Protein AF-A0AAU0MC86-F1 (afdb_monomer)

Solvent-accessible surface area (backbone atoms only — not comparable to full-atom values): 16256 Å² total; per-residue (Å²): 136,82,81,79,79,73,74,80,71,87,68,79,59,73,65,57,57,54,53,50,52,53,48,51,52,34,50,54,50,25,54,51,23,59,74,66,73,34,69,66,61,20,49,53,38,44,50,50,38,50,53,53,50,32,51,78,69,69,67,57,86,72,71,61,51,80,72,60,87,46,72,68,42,46,56,51,51,52,51,51,49,50,51,52,51,50,54,46,43,53,48,56,54,71,37,60,83,91,33,72,60,36,54,48,48,54,50,50,50,47,63,59,47,42,45,73,66,46,44,88,59,78,49,58,67,64,48,54,67,71,44,56,76,85,52,46,57,60,52,53,51,50,53,49,50,51,51,48,49,53,48,48,54,53,50,47,50,52,47,50,43,58,56,26,58,76,74,39,96,58,82,49,80,52,68,65,61,70,49,41,71,59,52,69,41,70,66,46,29,40,52,51,46,52,53,51,52,51,51,54,47,51,54,48,49,52,55,53,57,61,67,67,65,61,81,73,74,86,74,70,75,61,81,80,78,65,85,79,91,68,90,83,80,89,81,88,84,89,76,87,88,81,88,82,91,82,81,90,82,87,86,80,91,78,88,83,90,81,92,81,91,79,134

Secondary structure (DSSP, 8-state):
-------------THHHHHHHHHHHHHHHHHHHHHTT-HHHHHHHHHHHHHHHHHHTT-----------SHHHHHHHHHHHHHHHHHHHHHHHHSPTTSHHHHHHHHHHHHHHHHHHSSS---HHHHHHHS-HHHHHHHHHHHHHHHHHHHHHHHHHHHHHHHHHTT-SSPPPPHHHHHHHHHSSHHHHHHHHHHHHHHHHHHHHHHHHHHH-PPP-TT---GGGSS------------------------------------

Nearest PDB structures (foldseek):
  8chb-assembly1_B  TM=1.554E-01  e=1.867E+00  Bacillus subtilis

Radius of gyration: 30.26 Å; Cα contacts (8 Å, |Δi|>4): 113; chains: 1; bounding box: 84×59×76 Å

Structure (mmCIF, N/CA/C/O backbone):
data_AF-A0AAU0MC86-F1
#
_entry.id   AF-A0AAU0MC86-F1
#
loop_
_atom_site.group_PDB
_atom_site.id
_atom_site.type_symbol
_atom_site.label_atom_id
_atom_site.label_alt_id
_atom_site.label_comp_id
_atom_site.label_asym_id
_atom_site.label_entity_id
_atom_site.label_seq_id
_atom_site.pdbx_PDB_ins_code
_atom_site.Cartn_x
_atom_site.Cartn_y
_atom_site.Cartn_z
_atom_site.occupancy
_atom_site.B_iso_or_equiv
_atom_site.auth_seq_id
_atom_site.auth_comp_id
_atom_site.auth_asym_id
_atom_site.auth_atom_id
_atom_site.pdbx_PDB_model_num
ATOM 1 N N . MET A 1 1 ? -34.912 -21.807 35.919 1.00 46.75 1 MET A N 1
ATOM 2 C CA . MET A 1 1 ? -34.635 -20.650 35.039 1.00 46.75 1 MET A CA 1
ATOM 3 C C . MET A 1 1 ? -33.486 -21.033 34.124 1.00 46.75 1 MET A C 1
ATOM 5 O O . MET A 1 1 ? -32.330 -20.907 34.498 1.00 46.75 1 MET A O 1
ATOM 9 N N . SER A 1 2 ? -33.814 -21.618 32.976 1.00 48.09 2 SER A N 1
ATOM 10 C CA . SER A 1 2 ? -32.838 -22.208 32.058 1.00 48.09 2 SER A CA 1
ATOM 11 C C . SER A 1 2 ? -32.448 -21.164 31.018 1.00 48.09 2 SER A C 1
ATOM 13 O O . SER A 1 2 ? -33.206 -20.898 30.082 1.00 48.09 2 SER A O 1
ATOM 15 N N . GLY A 1 3 ? -31.294 -20.529 31.229 1.00 48.31 3 GLY A N 1
ATOM 16 C CA . GLY A 1 3 ? -30.723 -19.544 30.316 1.00 48.31 3 GLY A CA 1
ATOM 17 C C . GLY A 1 3 ? -30.502 -20.164 28.942 1.00 48.31 3 GLY A C 1
ATOM 18 O O . GLY A 1 3 ? -29.629 -21.007 28.763 1.00 48.31 3 GLY A O 1
ATOM 19 N N . HIS A 1 4 ? -31.329 -19.769 27.975 1.00 51.56 4 HIS A N 1
ATOM 20 C CA . HIS A 1 4 ? -31.158 -20.141 26.579 1.00 51.56 4 HIS A CA 1
ATOM 21 C C . HIS A 1 4 ? -29.907 -19.455 26.031 1.00 51.56 4 HIS A C 1
ATOM 23 O O . HIS A 1 4 ? -29.940 -18.295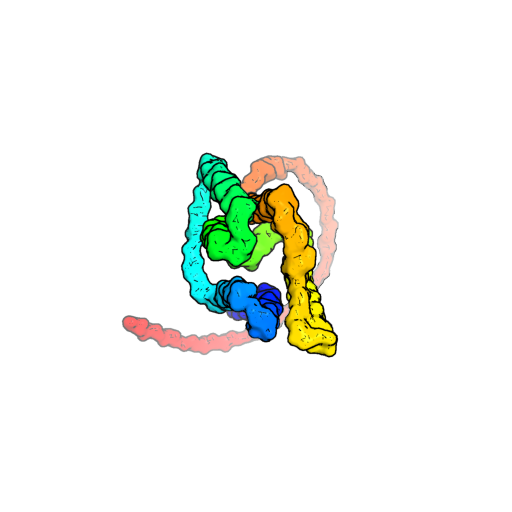 25.616 1.00 51.56 4 HIS A O 1
ATOM 29 N N . SER A 1 5 ? -28.805 -20.197 26.009 1.00 61.31 5 SER A N 1
ATOM 30 C CA . SER A 1 5 ? -27.599 -19.887 25.251 1.00 61.31 5 SER A CA 1
ATOM 31 C C . SER A 1 5 ? -27.959 -19.858 23.764 1.00 61.31 5 SER A C 1
ATOM 33 O O . SER A 1 5 ? -27.899 -20.878 23.075 1.00 61.31 5 SER A O 1
ATOM 35 N N . ARG A 1 6 ? -28.399 -18.702 23.252 1.00 63.12 6 ARG A N 1
ATOM 36 C CA . ARG A 1 6 ? -28.574 -18.501 21.810 1.00 63.12 6 ARG A CA 1
ATOM 37 C C . ARG A 1 6 ? -27.220 -18.739 21.153 1.00 63.12 6 ARG A C 1
ATOM 39 O O . ARG A 1 6 ? -26.307 -17.934 21.309 1.00 63.12 6 ARG A O 1
ATOM 46 N N . ARG A 1 7 ? -27.094 -19.857 20.432 1.00 5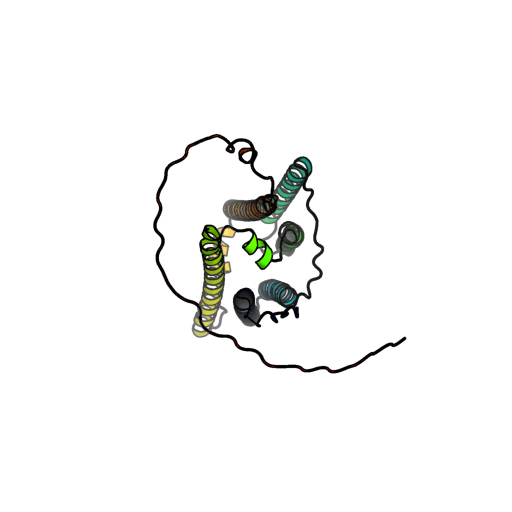9.94 7 ARG A N 1
ATOM 47 C CA . ARG A 1 7 ? -25.961 -20.093 19.538 1.00 59.94 7 ARG A CA 1
ATOM 48 C C . ARG A 1 7 ? -25.948 -18.933 18.539 1.00 59.94 7 ARG A C 1
ATOM 50 O O . ARG A 1 7 ? -26.950 -18.767 17.839 1.00 59.94 7 ARG A O 1
ATOM 57 N N . PRO A 1 8 ? -24.892 -18.104 18.496 1.00 55.81 8 PRO A N 1
ATOM 58 C CA . PRO A 1 8 ? -24.802 -17.047 17.506 1.00 55.81 8 PRO A CA 1
ATOM 59 C C . PRO A 1 8 ? -24.866 -17.710 16.132 1.00 55.81 8 PRO A C 1
ATOM 61 O O . PRO A 1 8 ? -24.030 -18.551 15.798 1.00 55.81 8 PRO A O 1
ATOM 64 N N . GLY A 1 9 ? -25.926 -17.399 15.383 1.00 54.88 9 GLY A N 1
ATOM 65 C CA . GLY A 1 9 ? -26.100 -17.886 14.024 1.00 54.88 9 GLY A CA 1
ATOM 66 C C . GLY A 1 9 ? -24.860 -17.548 13.207 1.00 54.88 9 GLY A C 1
ATOM 67 O O . GLY A 1 9 ? -24.254 -16.493 13.407 1.00 54.88 9 GLY A O 1
ATOM 68 N N . ALA A 1 10 ? -24.479 -18.456 12.311 1.00 54.25 10 ALA A N 1
ATOM 69 C CA . ALA A 1 10 ? -23.365 -18.310 11.384 1.00 54.25 10 ALA A CA 1
ATOM 70 C C . ALA A 1 10 ? -23.659 -17.223 10.333 1.00 54.25 10 ALA A C 1
ATOM 72 O O . ALA A 1 10 ? -23.695 -17.485 9.135 1.00 54.25 10 ALA A O 1
ATOM 73 N N . ALA A 1 11 ? -23.902 -15.993 10.781 1.00 52.91 11 ALA A N 1
ATOM 74 C CA . ALA A 1 11 ? -23.890 -14.827 9.930 1.00 52.91 11 ALA A CA 1
ATOM 75 C C . ALA A 1 11 ? -22.478 -14.731 9.353 1.00 52.91 11 ALA A C 1
ATOM 77 O O . ALA A 1 11 ? -21.494 -14.554 10.078 1.00 52.91 11 ALA A O 1
ATOM 78 N N . THR A 1 12 ? -22.373 -14.922 8.043 1.00 54.31 12 THR A N 1
ATOM 79 C CA . THR A 1 12 ? -21.158 -14.666 7.279 1.00 54.31 12 THR A CA 1
ATOM 80 C C . THR A 1 12 ? -20.716 -13.241 7.577 1.00 54.31 12 THR A C 1
ATOM 82 O O . THR A 1 12 ? -21.363 -12.285 7.154 1.00 54.31 12 THR A O 1
ATOM 85 N N . ARG A 1 13 ? -19.649 -13.099 8.374 1.00 65.56 13 ARG A N 1
ATOM 86 C CA . ARG A 1 13 ? -19.111 -11.789 8.743 1.00 65.56 13 ARG A CA 1
ATOM 87 C C . ARG A 1 13 ? -18.749 -11.049 7.449 1.00 65.56 13 ARG A C 1
ATOM 89 O O . ARG A 1 13 ? -17.969 -11.606 6.674 1.00 65.56 13 ARG A O 1
ATOM 96 N N . PRO A 1 14 ? -19.264 -9.831 7.212 1.00 64.69 14 PRO A N 1
ATOM 97 C CA . PRO A 1 14 ? -19.041 -9.088 5.968 1.00 64.69 14 PRO A CA 1
ATOM 98 C C . PRO A 1 14 ? -17.554 -8.899 5.620 1.00 64.69 14 PRO A C 1
ATOM 100 O O . PRO A 1 14 ? -17.217 -8.823 4.443 1.00 64.69 14 PRO A O 1
ATOM 103 N N . GLY A 1 15 ? -16.653 -8.938 6.611 1.00 70.88 15 GLY A N 1
ATOM 104 C CA . GLY A 1 15 ? -15.202 -8.921 6.386 1.00 70.88 15 GLY A CA 1
ATOM 105 C C . GLY A 1 15 ? -14.683 -10.052 5.488 1.00 70.88 15 GLY A C 1
ATOM 106 O O . GLY A 1 15 ? -13.833 -9.807 4.642 1.00 70.88 15 GLY A O 1
ATOM 107 N N . ARG A 1 16 ? -15.270 -11.259 5.554 1.00 80.69 16 ARG A N 1
ATOM 108 C CA . ARG A 1 16 ? -14.796 -12.404 4.754 1.00 80.69 16 ARG A CA 1
ATOM 109 C C . ARG A 1 16 ? -14.930 -12.188 3.250 1.00 80.69 16 ARG A C 1
ATOM 111 O O . ARG A 1 16 ? -14.118 -12.705 2.496 1.00 80.69 16 ARG A O 1
ATOM 118 N N . VAL A 1 17 ? -15.959 -11.464 2.806 1.00 81.06 17 VAL A N 1
ATOM 119 C CA . VAL A 1 17 ? -16.166 -11.217 1.372 1.00 81.06 17 VAL A CA 1
ATOM 120 C C . VAL A 1 17 ? -15.077 -10.293 0.839 1.00 81.06 17 VAL A C 1
ATOM 122 O O . VAL A 1 17 ? -14.510 -10.574 -0.211 1.00 81.06 17 VAL A O 1
ATOM 125 N N . VAL A 1 18 ? -14.751 -9.233 1.582 1.00 78.75 18 VAL A N 1
ATOM 126 C CA . VAL A 1 18 ? -13.677 -8.300 1.217 1.00 78.75 18 VAL A CA 1
ATOM 127 C C . VAL A 1 18 ? -12.337 -9.029 1.167 1.00 78.75 18 VAL A C 1
ATOM 129 O O . VAL A 1 18 ? -11.628 -8.903 0.173 1.00 78.75 18 VAL A O 1
ATOM 132 N N . ASP A 1 19 ? -12.038 -9.859 2.169 1.00 83.00 19 ASP A N 1
ATOM 133 C CA . ASP A 1 19 ? -10.803 -10.648 2.203 1.00 83.00 19 ASP A CA 1
ATOM 134 C C . ASP A 1 19 ? -10.691 -11.577 0.985 1.00 83.00 19 ASP A C 1
ATOM 136 O O . ASP A 1 19 ? -9.654 -11.610 0.325 1.00 83.00 19 ASP A O 1
ATOM 140 N N . ILE A 1 20 ? -11.771 -12.287 0.634 1.00 88.19 20 ILE A N 1
ATOM 141 C CA . ILE A 1 20 ? -11.806 -13.169 -0.543 1.00 88.19 20 ILE A CA 1
ATOM 142 C C . ILE A 1 20 ? -11.584 -12.371 -1.829 1.00 88.19 20 ILE A C 1
ATOM 144 O O . ILE A 1 20 ? -10.775 -12.780 -2.658 1.00 88.19 20 ILE A O 1
ATOM 148 N N . VAL A 1 21 ? -12.271 -11.238 -2.004 1.00 84.50 21 VAL A N 1
ATOM 149 C CA . VAL A 1 21 ? -12.113 -10.390 -3.196 1.00 84.50 21 VAL A CA 1
ATOM 150 C C . VAL A 1 21 ? -10.671 -9.895 -3.312 1.00 84.50 21 VAL A C 1
ATOM 152 O O . VAL A 1 21 ? -10.072 -10.023 -4.377 1.00 84.50 21 VAL A O 1
ATOM 155 N N . CYS A 1 22 ? -10.085 -9.401 -2.219 1.00 84.38 22 CYS A N 1
ATOM 156 C CA . CYS A 1 22 ? -8.689 -8.969 -2.183 1.00 84.38 22 CYS A CA 1
ATOM 157 C C . CYS A 1 22 ? -7.726 -10.108 -2.542 1.00 84.38 22 CYS A C 1
ATOM 159 O O . CYS A 1 22 ? -6.827 -9.913 -3.357 1.00 84.38 22 CYS A O 1
ATOM 161 N N . LEU A 1 23 ? -7.928 -11.306 -1.984 1.00 91.00 23 LEU A N 1
ATOM 162 C CA . LEU A 1 23 ? -7.104 -12.478 -2.285 1.00 91.00 23 LEU A CA 1
ATOM 163 C C . LEU A 1 23 ? -7.207 -12.890 -3.756 1.00 91.00 23 LEU A C 1
ATOM 165 O O . LEU A 1 23 ? -6.182 -13.152 -4.378 1.00 91.00 23 LEU A O 1
ATOM 169 N N . VAL A 1 24 ? -8.415 -12.907 -4.327 1.00 90.44 24 VAL A N 1
ATOM 170 C CA . VAL A 1 24 ? -8.623 -13.216 -5.750 1.00 90.44 24 VAL A CA 1
ATOM 171 C C . VAL A 1 24 ? -7.898 -12.201 -6.631 1.00 90.44 24 VAL A C 1
ATOM 173 O O . VAL A 1 24 ? -7.166 -12.599 -7.534 1.00 90.44 24 VAL A O 1
ATOM 176 N N . VAL A 1 25 ? -8.038 -10.903 -6.348 1.00 85.38 25 VAL A N 1
ATOM 177 C CA . VAL A 1 25 ? -7.343 -9.843 -7.097 1.00 85.38 25 VAL A CA 1
ATOM 178 C C . VAL A 1 25 ? -5.824 -10.009 -7.004 1.00 85.38 25 VAL A C 1
ATOM 180 O O . VAL A 1 25 ? -5.146 -9.957 -8.026 1.00 85.38 25 VAL A O 1
ATOM 183 N N . LEU A 1 26 ? -5.282 -10.270 -5.812 1.00 88.69 26 LEU A N 1
ATOM 184 C CA . LEU A 1 26 ? -3.845 -10.484 -5.626 1.00 88.69 26 LEU A CA 1
ATOM 185 C C . LEU A 1 26 ? -3.334 -11.711 -6.391 1.00 88.69 26 LEU A C 1
ATOM 187 O O . LEU A 1 26 ? -2.286 -11.625 -7.025 1.00 88.69 26 LEU A O 1
ATOM 191 N N . VAL A 1 27 ? -4.074 -12.825 -6.397 1.00 93.25 27 VAL A N 1
ATOM 192 C CA . VAL A 1 27 ? -3.721 -14.013 -7.198 1.00 93.25 27 VAL A CA 1
ATOM 193 C C . VAL A 1 27 ? -3.674 -13.674 -8.683 1.00 93.25 27 VAL A C 1
ATOM 195 O O . VAL A 1 27 ? -2.709 -14.035 -9.355 1.00 93.25 27 VAL A O 1
ATOM 198 N N . LEU A 1 28 ? -4.681 -12.959 -9.192 1.00 88.12 28 LEU A N 1
ATOM 199 C CA . LEU A 1 28 ? -4.722 -12.553 -10.597 1.00 88.12 28 LEU A CA 1
ATOM 200 C C . LEU A 1 28 ? -3.513 -11.683 -10.966 1.00 88.12 28 LEU A C 1
ATOM 202 O O . LEU A 1 28 ? -2.905 -11.916 -12.009 1.00 88.12 28 LEU A O 1
ATOM 206 N N . ILE A 1 29 ? -3.120 -10.750 -10.092 1.00 86.06 29 ILE A N 1
ATOM 207 C CA . ILE A 1 29 ? -1.927 -9.916 -10.291 1.00 86.06 29 ILE A CA 1
ATOM 208 C C . ILE A 1 29 ? -0.651 -10.770 -10.277 1.00 86.06 29 ILE A C 1
ATOM 210 O O . ILE A 1 29 ? 0.192 -10.627 -11.156 1.00 86.06 29 ILE A O 1
ATOM 214 N N . VAL A 1 30 ? -0.483 -11.682 -9.315 1.00 90.81 30 VAL A N 1
ATOM 215 C CA . VAL A 1 30 ? 0.711 -12.547 -9.260 1.00 90.81 30 VAL A CA 1
ATOM 216 C C . VAL A 1 30 ? 0.839 -13.372 -10.538 1.00 90.81 30 VAL A C 1
ATOM 218 O O . VAL A 1 30 ? 1.912 -13.411 -11.139 1.00 90.81 30 VAL A O 1
ATOM 221 N N . VAL A 1 31 ? -0.258 -13.984 -10.991 1.00 89.88 31 VAL A N 1
ATOM 222 C CA . VAL A 1 31 ? -0.281 -14.756 -12.238 1.00 89.88 31 VAL A CA 1
ATOM 223 C C . VAL A 1 31 ? 0.082 -13.871 -13.430 1.00 89.88 31 VAL A C 1
ATOM 225 O O . VAL A 1 31 ? 0.923 -14.272 -14.232 1.00 89.88 31 VAL A O 1
ATOM 228 N N . SER A 1 32 ? -0.465 -12.656 -13.537 1.00 82.25 32 SER A N 1
ATOM 229 C CA . SER A 1 32 ? -0.128 -11.761 -14.650 1.00 82.25 32 SER A CA 1
ATOM 230 C C . SER A 1 32 ? 1.350 -11.362 -14.654 1.00 82.25 32 SER A C 1
ATOM 232 O O . SER A 1 32 ? 1.965 -11.342 -15.717 1.00 82.25 32 SER A O 1
ATOM 234 N N . GLN A 1 33 ? 1.956 -11.109 -13.487 1.00 86.75 33 GLN A N 1
ATOM 235 C CA . GLN A 1 33 ? 3.381 -10.758 -13.405 1.00 86.75 33 GLN A CA 1
ATOM 236 C C . GLN A 1 33 ? 4.311 -11.923 -13.771 1.00 86.75 33 GLN A C 1
ATOM 238 O O . GLN A 1 33 ? 5.381 -11.697 -14.340 1.00 86.75 33 GLN A O 1
ATOM 243 N N . LEU A 1 34 ? 3.898 -13.166 -13.501 1.00 88.75 34 LEU A N 1
ATOM 244 C CA . LEU A 1 34 ? 4.628 -14.361 -13.936 1.00 88.75 34 LEU A CA 1
ATOM 245 C C . LEU A 1 34 ? 4.579 -14.547 -15.459 1.00 88.75 34 LEU A C 1
ATOM 247 O O . LEU A 1 34 ? 5.568 -14.976 -16.046 1.00 88.75 34 LEU A O 1
ATOM 251 N N . ILE A 1 35 ? 3.456 -14.200 -16.098 1.00 85.44 35 ILE A N 1
ATOM 252 C CA . ILE A 1 35 ? 3.322 -14.235 -17.564 1.00 85.44 35 ILE A CA 1
ATOM 253 C C . ILE A 1 35 ? 4.104 -13.077 -18.216 1.00 85.44 35 ILE A C 1
ATOM 255 O O . ILE A 1 35 ? 4.583 -13.235 -19.336 1.00 85.44 35 ILE A O 1
ATOM 259 N N . ARG A 1 36 ? 4.265 -11.934 -17.525 1.00 80.44 36 ARG A N 1
ATOM 260 C CA . ARG A 1 36 ? 5.009 -10.734 -17.977 1.00 80.44 36 ARG A CA 1
ATOM 261 C C . ARG A 1 36 ? 6.532 -10.792 -17.724 1.00 80.44 36 ARG A C 1
ATOM 263 O O . ARG A 1 36 ? 7.215 -9.778 -17.794 1.00 80.44 36 ARG A O 1
ATOM 270 N N . PRO A 1 37 ? 7.109 -11.982 -17.560 1.00 83.19 37 PRO A N 1
ATOM 271 C CA . PRO A 1 37 ? 8.333 -12.239 -16.773 1.00 83.19 37 PRO A CA 1
ATOM 272 C C . PRO A 1 37 ? 8.891 -11.068 -15.926 1.00 83.19 37 PRO A C 1
ATOM 274 O O . PRO A 1 37 ? 10.049 -10.684 -16.083 1.00 83.19 37 PRO A O 1
ATOM 277 N N . SER A 1 38 ? 8.104 -10.522 -14.987 1.00 85.06 38 SER A N 1
ATOM 278 C CA . SER A 1 38 ? 8.594 -9.534 -14.008 1.00 85.06 38 SER A CA 1
ATOM 279 C C . SER A 1 38 ? 8.770 -10.196 -12.635 1.00 85.06 38 SER A C 1
ATOM 281 O O . SER A 1 38 ? 7.858 -10.161 -11.802 1.00 85.06 38 SER A O 1
ATOM 283 N N . PRO A 1 39 ? 9.927 -10.832 -12.352 1.00 85.69 39 PRO A N 1
ATOM 284 C CA . PRO A 1 39 ? 10.123 -11.572 -11.105 1.00 85.69 39 PRO A CA 1
ATOM 285 C C . PRO A 1 39 ? 10.052 -10.664 -9.872 1.00 85.69 39 PRO A C 1
ATOM 287 O O . PRO A 1 39 ? 9.622 -11.106 -8.808 1.00 85.69 39 PRO A O 1
ATOM 290 N N . ARG A 1 40 ? 10.442 -9.389 -10.011 1.00 83.50 40 ARG A N 1
ATOM 291 C CA . ARG A 1 40 ? 10.385 -8.404 -8.925 1.00 83.50 40 ARG A CA 1
ATOM 292 C C . ARG A 1 40 ? 8.944 -8.123 -8.513 1.00 83.50 40 ARG A C 1
ATOM 294 O O . ARG A 1 40 ? 8.620 -8.246 -7.335 1.00 83.50 40 ARG A O 1
ATOM 301 N N . ASP A 1 41 ? 8.090 -7.776 -9.470 1.00 83.88 41 ASP A N 1
ATOM 302 C CA . ASP A 1 41 ? 6.702 -7.418 -9.175 1.00 83.88 41 ASP A CA 1
ATOM 303 C C . ASP A 1 41 ? 5.929 -8.648 -8.700 1.00 83.88 41 ASP A C 1
ATOM 305 O O . ASP A 1 41 ? 5.206 -8.579 -7.705 1.00 83.88 41 ASP A O 1
ATOM 309 N N . ALA A 1 42 ? 6.164 -9.804 -9.332 1.00 89.19 42 ALA A N 1
ATOM 310 C CA . ALA A 1 42 ? 5.606 -11.077 -8.893 1.00 89.19 42 ALA A CA 1
ATOM 311 C C . ALA A 1 42 ? 5.955 -11.376 -7.427 1.00 89.19 42 ALA A C 1
ATOM 313 O O . ALA A 1 42 ? 5.068 -11.738 -6.660 1.00 89.19 42 ALA A O 1
ATOM 314 N N . ALA A 1 43 ? 7.211 -11.176 -7.010 1.00 89.25 43 ALA A N 1
ATOM 315 C CA . ALA A 1 43 ? 7.632 -11.394 -5.627 1.00 89.25 43 ALA A CA 1
ATOM 316 C C . ALA A 1 43 ? 6.953 -10.429 -4.642 1.00 89.25 43 ALA A C 1
ATOM 318 O O . ALA A 1 43 ? 6.520 -10.859 -3.572 1.00 89.25 43 ALA A O 1
ATOM 319 N N . ILE A 1 44 ? 6.815 -9.147 -5.001 1.00 86.25 44 ILE A N 1
ATOM 320 C CA . ILE A 1 44 ? 6.133 -8.145 -4.167 1.00 86.25 44 ILE A CA 1
ATOM 321 C C . ILE A 1 44 ? 4.665 -8.538 -3.966 1.00 86.25 44 ILE A C 1
ATOM 323 O O . ILE A 1 44 ? 4.202 -8.640 -2.828 1.00 86.25 44 ILE A O 1
ATOM 327 N N . PHE A 1 45 ? 3.936 -8.810 -5.051 1.00 88.44 45 PHE A N 1
ATOM 328 C CA . PHE A 1 45 ? 2.520 -9.171 -4.967 1.00 88.44 45 PHE A CA 1
ATOM 329 C C . PHE A 1 45 ? 2.296 -10.546 -4.335 1.00 88.44 45 PHE A C 1
ATOM 331 O O . PHE A 1 45 ? 1.327 -10.716 -3.599 1.00 88.44 45 PHE A O 1
ATOM 338 N N . ALA A 1 46 ? 3.200 -11.507 -4.542 1.00 91.94 46 ALA A N 1
ATOM 339 C CA . ALA A 1 46 ? 3.142 -12.806 -3.876 1.00 91.94 46 ALA A CA 1
ATOM 340 C C . ALA A 1 46 ? 3.382 -12.672 -2.367 1.00 91.94 46 ALA A C 1
ATOM 342 O O . ALA A 1 46 ? 2.698 -13.323 -1.579 1.00 91.94 46 ALA A O 1
ATOM 343 N N . GLY A 1 47 ? 4.300 -11.795 -1.952 1.00 90.50 47 GLY A N 1
ATOM 344 C CA . GLY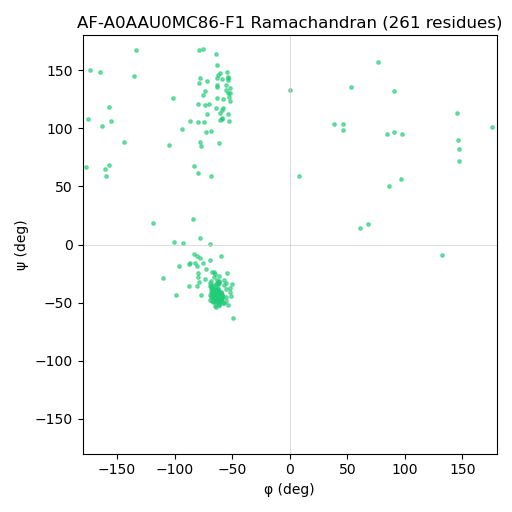 A 1 47 ? 4.510 -11.456 -0.546 1.00 90.50 47 GLY A CA 1
ATOM 345 C C . GLY A 1 47 ? 3.266 -10.829 0.083 1.00 90.50 47 GLY A C 1
ATOM 346 O O . GLY A 1 47 ? 2.828 -11.273 1.144 1.00 90.50 47 GLY A O 1
ATOM 347 N N . LEU A 1 48 ? 2.647 -9.856 -0.597 1.00 88.38 48 LEU A N 1
ATOM 348 C CA . LEU A 1 48 ? 1.381 -9.258 -0.159 1.00 88.38 48 LEU A CA 1
ATOM 349 C C . LEU A 1 48 ? 0.267 -10.306 -0.060 1.00 88.38 48 LEU A C 1
ATOM 351 O O . LEU A 1 48 ? -0.389 -10.389 0.973 1.00 88.38 48 LEU A O 1
ATOM 355 N N . PHE A 1 49 ? 0.103 -11.152 -1.081 1.00 92.12 49 PHE A N 1
ATOM 356 C CA . PHE A 1 49 ? -0.843 -12.267 -1.070 1.00 92.12 49 PHE A CA 1
ATOM 357 C C . PHE A 1 49 ? -0.618 -13.196 0.124 1.00 92.12 49 PHE A C 1
ATOM 359 O O . PHE A 1 49 ? -1.568 -13.502 0.840 1.00 92.12 49 PHE A O 1
ATOM 366 N N . ALA A 1 50 ? 0.625 -13.614 0.372 1.00 92.81 50 ALA A N 1
ATOM 367 C CA . ALA A 1 50 ? 0.958 -14.498 1.481 1.00 92.81 50 ALA A CA 1
ATOM 368 C C . ALA A 1 50 ? 0.621 -13.857 2.835 1.00 92.81 50 ALA A C 1
ATOM 370 O O . ALA A 1 50 ? 0.002 -14.505 3.677 1.00 92.81 50 ALA A O 1
ATOM 371 N N . ILE A 1 51 ? 0.961 -12.580 3.034 1.00 87.81 51 ILE A N 1
ATOM 372 C CA . ILE A 1 51 ? 0.629 -11.841 4.260 1.00 87.81 51 ILE A CA 1
ATOM 373 C C . ILE A 1 51 ? -0.893 -11.736 4.425 1.00 87.81 51 ILE A C 1
ATOM 375 O O . ILE A 1 51 ? -1.417 -12.074 5.485 1.00 87.81 51 ILE A O 1
ATOM 379 N N . THR A 1 52 ? -1.628 -11.329 3.388 1.00 85.88 52 THR A N 1
ATOM 380 C CA . THR A 1 52 ? -3.094 -11.231 3.440 1.00 85.88 52 THR A CA 1
ATOM 381 C C . THR A 1 52 ? -3.738 -12.589 3.717 1.00 85.88 52 THR A C 1
ATOM 383 O O . THR A 1 52 ? -4.637 -12.678 4.550 1.00 85.88 52 THR A O 1
ATOM 386 N N . LEU A 1 53 ? -3.255 -13.660 3.083 1.00 91.81 53 LEU A N 1
ATOM 387 C CA . LEU A 1 53 ? -3.763 -15.017 3.272 1.00 91.81 53 LEU A CA 1
ATOM 388 C C . LEU A 1 53 ? -3.517 -15.505 4.699 1.00 91.81 53 LEU A C 1
ATOM 390 O O . LEU A 1 53 ? -4.447 -15.963 5.358 1.00 91.81 53 LEU A O 1
ATOM 394 N N . LEU A 1 54 ? -2.290 -15.376 5.206 1.00 90.12 54 LEU A N 1
ATOM 395 C CA . LEU A 1 54 ? -1.970 -15.753 6.582 1.00 90.12 54 LEU A CA 1
ATOM 396 C C . LEU A 1 54 ? -2.773 -14.922 7.592 1.00 90.12 54 LEU A C 1
ATOM 398 O O . LEU A 1 54 ? -3.156 -15.441 8.639 1.00 90.12 54 LEU A O 1
ATOM 402 N N . GLY A 1 55 ? -3.074 -13.663 7.268 1.00 84.44 55 GLY A N 1
ATOM 403 C CA . GLY A 1 55 ? -3.929 -12.792 8.072 1.00 84.44 55 GLY A CA 1
ATOM 404 C C . GLY 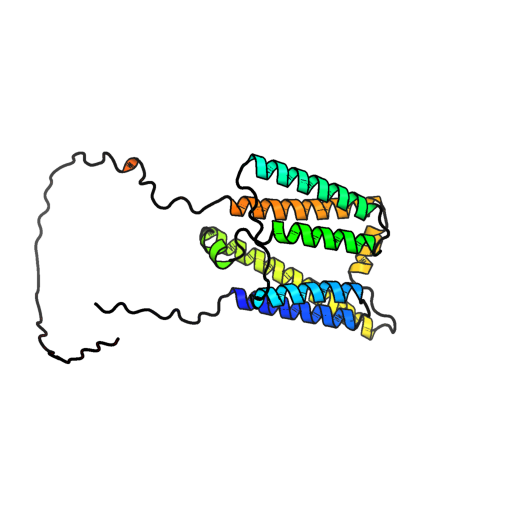A 1 55 ? -5.370 -13.291 8.109 1.00 84.44 55 GLY A C 1
ATOM 405 O O . GLY A 1 55 ? -5.925 -13.476 9.190 1.00 84.44 55 GLY A O 1
ATOM 406 N N . ALA A 1 56 ? -5.942 -13.603 6.944 1.00 85.06 56 ALA A N 1
ATOM 407 C CA . ALA A 1 56 ? -7.288 -14.160 6.812 1.00 85.06 56 ALA A CA 1
ATOM 408 C C . ALA A 1 56 ? -7.436 -15.530 7.502 1.00 85.06 56 ALA A C 1
ATOM 410 O O . ALA A 1 56 ? -8.500 -15.855 8.031 1.00 85.06 56 ALA A O 1
ATOM 411 N N . LEU A 1 57 ? -6.360 -16.323 7.534 1.00 88.62 57 LEU A N 1
ATOM 412 C CA . LEU A 1 57 ? -6.294 -17.603 8.243 1.00 88.62 57 LEU A CA 1
ATOM 413 C C . LEU A 1 57 ? -6.041 -17.455 9.754 1.00 88.62 57 LEU A C 1
ATOM 415 O O . LEU A 1 57 ? -6.129 -18.444 10.479 1.00 88.62 57 LEU A O 1
ATOM 419 N N . GLY A 1 58 ? -5.714 -16.254 10.244 1.00 84.56 58 GLY A N 1
ATOM 420 C CA . GLY A 1 58 ? -5.315 -16.026 11.637 1.00 84.56 58 GLY A CA 1
ATOM 421 C C . GLY A 1 58 ? -3.960 -16.645 12.004 1.00 84.56 58 GLY A C 1
ATOM 422 O O . GLY A 1 58 ? -3.664 -16.824 13.182 1.00 84.56 58 GLY A O 1
ATOM 423 N N . ALA A 1 59 ? -3.142 -16.982 11.006 1.00 87.06 59 ALA A N 1
ATOM 424 C CA . ALA A 1 59 ? -1.861 -17.669 11.149 1.00 87.06 59 ALA A CA 1
ATOM 425 C C . ALA A 1 59 ? -0.659 -16.715 11.264 1.00 87.06 59 ALA A C 1
ATOM 427 O O . ALA A 1 59 ? 0.471 -17.182 11.352 1.00 87.06 59 ALA A O 1
ATOM 428 N N . LEU A 1 60 ? -0.874 -15.395 11.245 1.00 82.19 60 LEU A N 1
ATOM 429 C CA . LEU A 1 60 ? 0.177 -14.387 11.414 1.00 82.19 60 LEU A CA 1
ATOM 430 C C . LEU A 1 60 ? 0.412 -14.091 12.906 1.00 82.19 60 LEU A C 1
ATOM 432 O O . LEU A 1 60 ? -0.398 -13.387 13.516 1.00 82.19 60 LEU A O 1
ATOM 436 N N . PRO A 1 61 ? 1.526 -14.553 13.511 1.00 70.50 61 PRO A N 1
ATOM 437 C CA . PRO A 1 61 ? 1.906 -14.178 14.866 1.00 70.50 61 PRO A CA 1
ATOM 438 C C . PRO A 1 61 ? 2.563 -12.794 14.841 1.00 70.50 61 PRO A C 1
ATOM 440 O O . PRO A 1 61 ? 3.746 -12.651 15.141 1.00 70.50 61 PRO A O 1
ATOM 443 N N . LEU A 1 62 ? 1.830 -11.763 14.416 1.00 69.38 62 LEU A N 1
ATOM 444 C CA . LEU A 1 62 ? 2.395 -10.418 14.391 1.00 69.38 62 LEU A CA 1
ATOM 445 C C . LEU A 1 62 ? 2.579 -9.929 15.834 1.00 69.38 62 LEU A C 1
ATOM 447 O O . LEU A 1 62 ? 1.605 -9.881 16.597 1.00 69.38 62 LEU A O 1
ATOM 451 N N . PRO A 1 63 ? 3.815 -9.585 16.239 1.00 68.06 63 PRO A N 1
ATOM 452 C CA . PRO A 1 63 ? 4.065 -9.057 17.566 1.00 68.06 63 PRO A CA 1
ATOM 453 C C . PRO A 1 63 ? 3.331 -7.723 17.701 1.00 68.06 63 PRO A C 1
ATOM 455 O O . PRO A 1 63 ? 3.601 -6.766 16.980 1.00 68.06 63 PRO A O 1
ATOM 458 N N . ARG A 1 64 ? 2.380 -7.661 18.637 1.00 68.12 64 ARG A N 1
ATOM 459 C CA . ARG A 1 64 ? 1.649 -6.429 18.945 1.00 68.12 64 ARG A CA 1
ATOM 460 C C . ARG A 1 64 ? 2.579 -5.490 19.699 1.00 68.12 64 ARG A C 1
ATOM 462 O O . ARG A 1 64 ? 2.734 -5.617 20.916 1.00 68.12 64 ARG A O 1
ATOM 469 N N . ILE A 1 65 ? 3.206 -4.558 18.988 1.00 70.50 65 ILE A N 1
ATOM 470 C CA . ILE A 1 65 ? 4.000 -3.515 19.630 1.00 70.50 65 ILE A CA 1
ATOM 471 C C . ILE A 1 65 ? 3.031 -2.546 20.306 1.00 70.50 65 ILE A C 1
ATOM 473 O O . ILE A 1 65 ? 2.255 -1.844 19.660 1.00 70.50 65 ILE A O 1
ATOM 477 N N . ARG A 1 66 ? 3.054 -2.519 21.641 1.00 71.12 66 ARG A N 1
ATOM 478 C CA . ARG A 1 66 ? 2.329 -1.505 22.407 1.00 71.12 66 ARG A CA 1
ATOM 479 C C . ARG A 1 66 ? 3.092 -0.193 22.285 1.00 71.12 66 ARG A C 1
ATOM 481 O O . ARG A 1 66 ? 4.151 -0.033 22.887 1.00 71.12 66 ARG A O 1
ATOM 488 N N . LEU A 1 67 ? 2.565 0.727 21.486 1.00 68.06 67 LEU A N 1
ATOM 489 C CA . LEU A 1 67 ? 3.088 2.087 21.430 1.00 68.06 67 LEU A CA 1
ATOM 490 C C . LEU A 1 67 ? 2.917 2.768 22.800 1.00 68.06 67 LEU A C 1
ATOM 492 O O . LEU A 1 67 ? 1.911 2.533 23.474 1.00 68.06 67 LEU A O 1
ATOM 496 N N . PRO A 1 68 ? 3.874 3.607 23.227 1.00 71.56 68 PRO A N 1
ATOM 497 C CA . PRO A 1 68 ? 3.778 4.311 24.496 1.00 71.56 68 PRO A CA 1
ATOM 498 C C . PRO A 1 68 ? 2.573 5.263 24.500 1.00 71.56 68 PRO A C 1
ATOM 500 O O . PRO A 1 68 ? 2.433 6.114 23.626 1.00 71.56 68 PRO A O 1
ATOM 503 N N . GLU A 1 69 ? 1.709 5.128 25.508 1.00 75.00 69 GLU A N 1
ATOM 504 C CA . GLU A 1 69 ? 0.487 5.938 25.661 1.00 75.00 69 GLU A CA 1
ATOM 505 C C . GLU A 1 69 ? 0.759 7.344 26.216 1.00 75.00 69 GLU A C 1
ATOM 507 O O . GLU A 1 69 ? -0.112 8.212 26.196 1.00 75.00 69 GLU A O 1
ATOM 512 N N . SER A 1 70 ? 1.974 7.596 26.710 1.00 81.94 70 SER A N 1
ATOM 513 C CA . SER A 1 70 ? 2.341 8.913 27.219 1.00 81.94 70 SER A CA 1
ATOM 514 C C . SER A 1 70 ? 2.498 9.914 26.072 1.00 81.94 70 SER A C 1
ATOM 516 O O . SER A 1 70 ? 3.098 9.611 25.041 1.00 81.94 70 SER A O 1
ATOM 518 N N . HIS A 1 71 ? 2.038 11.154 26.277 1.00 79.88 71 HIS A N 1
ATOM 519 C CA . HIS A 1 71 ? 2.233 12.248 25.314 1.00 79.88 71 HIS A CA 1
ATOM 520 C C . HIS A 1 71 ? 3.713 12.392 24.912 1.00 79.88 71 HIS A C 1
ATOM 522 O O . HIS A 1 71 ? 4.034 12.650 23.752 1.00 79.88 71 HIS A O 1
ATOM 528 N N . ARG A 1 72 ? 4.635 12.185 25.860 1.00 85.12 72 ARG A N 1
ATOM 529 C CA . ARG A 1 72 ? 6.080 12.209 25.599 1.00 85.12 72 ARG A CA 1
ATOM 530 C C . ARG A 1 72 ? 6.519 11.073 24.669 1.00 85.12 72 ARG A C 1
ATOM 532 O O . ARG A 1 72 ? 7.348 11.301 23.796 1.00 85.12 72 ARG A O 1
ATOM 539 N N . GLY A 1 73 ? 5.950 9.879 24.828 1.00 84.00 73 GLY A N 1
ATOM 540 C CA . GLY A 1 73 ? 6.206 8.738 23.952 1.00 84.00 73 GLY A CA 1
ATOM 541 C C . GLY A 1 73 ? 5.731 8.968 22.518 1.00 84.00 73 GLY A C 1
ATOM 542 O O . GLY A 1 73 ? 6.460 8.637 21.588 1.00 84.00 73 GLY A O 1
ATOM 543 N N . ILE A 1 74 ? 4.570 9.606 22.339 1.00 81.75 74 ILE A N 1
ATOM 544 C CA . ILE A 1 74 ? 4.036 9.950 21.010 1.00 81.75 74 ILE A CA 1
ATOM 545 C C . ILE A 1 74 ? 4.972 10.921 20.278 1.00 81.75 74 ILE A C 1
ATOM 547 O O . ILE A 1 74 ? 5.329 10.670 19.132 1.00 81.75 74 ILE A O 1
ATOM 551 N N . VAL A 1 75 ? 5.438 11.985 20.943 1.00 86.88 75 VAL A N 1
ATOM 552 C CA . VAL A 1 75 ? 6.351 12.975 20.333 1.00 86.88 75 VAL A CA 1
ATOM 553 C C . VAL A 1 75 ? 7.684 12.340 19.923 1.00 86.88 75 VAL A C 1
ATOM 555 O O . VAL A 1 75 ? 8.215 12.633 18.850 1.00 86.88 75 VAL A O 1
ATOM 558 N N . ILE A 1 76 ? 8.224 11.443 20.755 1.00 86.88 76 ILE A N 1
ATOM 559 C CA . ILE A 1 76 ? 9.455 10.707 20.436 1.00 86.88 76 ILE A CA 1
ATOM 560 C C . ILE A 1 76 ? 9.224 9.781 19.236 1.00 86.88 76 ILE A C 1
ATOM 562 O O . ILE A 1 76 ? 10.031 9.785 18.309 1.00 86.88 76 ILE A O 1
ATOM 566 N N . ALA A 1 77 ? 8.118 9.033 19.213 1.00 83.94 77 ALA A N 1
ATOM 567 C CA . ALA A 1 77 ? 7.771 8.154 18.100 1.00 83.94 77 ALA A CA 1
ATOM 568 C C . ALA A 1 77 ? 7.575 8.931 16.787 1.00 83.94 77 ALA A C 1
ATOM 570 O O . ALA A 1 77 ? 8.093 8.510 15.756 1.00 83.94 77 ALA A O 1
ATOM 571 N N . GLU A 1 78 ? 6.907 10.090 16.816 1.00 86.62 78 GLU A N 1
ATOM 572 C CA . GLU A 1 78 ? 6.765 10.965 15.645 1.00 86.62 78 GLU A CA 1
ATOM 573 C C . GLU A 1 78 ? 8.115 11.491 15.149 1.00 86.62 78 GLU A C 1
ATOM 575 O O . GLU A 1 78 ? 8.347 11.534 13.943 1.00 86.62 78 GLU A O 1
ATOM 580 N N . SER A 1 79 ? 9.021 11.848 16.062 1.00 88.31 79 SER A N 1
ATOM 581 C CA . SER A 1 79 ? 10.361 12.330 15.710 1.00 88.31 79 SER A CA 1
ATOM 582 C C . SER A 1 79 ? 11.216 11.228 15.083 1.00 88.31 79 SER A C 1
ATOM 584 O O . SER A 1 79 ? 11.873 11.459 14.069 1.00 88.31 79 SER A O 1
ATOM 586 N N . ILE A 1 80 ? 11.175 10.014 15.647 1.00 88.25 80 ILE A N 1
ATOM 587 C CA . ILE A 1 80 ? 11.860 8.839 15.090 1.00 88.25 80 ILE A CA 1
ATOM 588 C C . ILE A 1 80 ? 11.285 8.506 13.714 1.00 88.25 80 ILE A C 1
ATOM 590 O O . ILE A 1 80 ? 12.046 8.324 12.768 1.00 88.25 80 ILE A O 1
ATOM 594 N N . LEU A 1 81 ? 9.957 8.479 13.578 1.00 88.00 81 LEU A N 1
ATOM 595 C CA . LEU A 1 81 ? 9.299 8.231 12.299 1.00 88.00 81 LEU A CA 1
ATOM 596 C C . LEU A 1 81 ? 9.705 9.285 11.265 1.00 88.00 81 LEU A C 1
ATOM 598 O O . LEU A 1 81 ? 10.088 8.927 10.158 1.00 88.00 81 LEU A O 1
ATOM 602 N N . ALA A 1 82 ? 9.692 10.571 11.621 1.00 89.50 82 ALA A N 1
ATOM 603 C CA . ALA A 1 82 ? 10.126 11.640 10.728 1.00 89.50 82 ALA A CA 1
ATOM 604 C C . ALA A 1 82 ? 11.588 11.463 10.289 1.00 89.50 82 ALA A C 1
ATOM 606 O O . ALA A 1 82 ? 11.877 11.568 9.099 1.00 89.50 82 ALA A O 1
ATOM 607 N N . ALA A 1 83 ? 12.494 11.132 11.213 1.00 90.56 83 ALA A N 1
ATOM 608 C CA . ALA A 1 83 ? 13.897 10.874 10.895 1.00 90.56 83 ALA A CA 1
ATOM 609 C C . ALA A 1 83 ? 14.066 9.673 9.947 1.00 90.56 83 ALA A C 1
ATOM 611 O O . ALA A 1 83 ? 14.801 9.768 8.964 1.00 90.56 83 ALA A O 1
ATOM 612 N N . VAL A 1 84 ? 13.345 8.572 10.193 1.00 90.31 84 VAL A N 1
ATOM 613 C CA . VAL A 1 84 ? 13.335 7.384 9.323 1.00 90.31 84 VAL A CA 1
ATOM 614 C C . VAL A 1 84 ? 12.807 7.730 7.931 1.00 90.31 84 VAL A C 1
ATOM 616 O O . VAL A 1 84 ? 13.424 7.349 6.939 1.00 90.31 84 VAL A O 1
ATOM 619 N N . LEU A 1 85 ? 11.711 8.487 7.838 1.00 91.56 85 LEU A N 1
ATOM 620 C CA . LEU A 1 85 ? 11.135 8.903 6.558 1.00 91.56 85 LEU A CA 1
ATOM 621 C C . LEU A 1 85 ? 12.080 9.829 5.784 1.00 91.56 85 LEU A C 1
ATOM 623 O O . LEU A 1 85 ? 12.221 9.663 4.578 1.00 91.56 85 LEU A O 1
ATOM 627 N N . ILE A 1 86 ? 12.766 10.763 6.451 1.00 93.56 86 ILE A N 1
ATOM 628 C CA . ILE A 1 86 ? 13.764 11.634 5.810 1.00 93.56 86 ILE A CA 1
ATOM 629 C C . ILE A 1 86 ? 14.938 10.806 5.282 1.00 93.56 86 ILE A C 1
ATOM 631 O O . ILE A 1 86 ? 15.322 10.962 4.123 1.00 93.56 86 ILE A O 1
ATOM 635 N N . ALA A 1 87 ? 15.488 9.907 6.103 1.00 92.56 87 ALA A N 1
ATOM 636 C CA . ALA A 1 87 ? 16.600 9.049 5.706 1.00 92.56 87 ALA A CA 1
ATOM 637 C C . ALA A 1 87 ? 16.222 8.145 4.523 1.00 92.56 87 ALA A C 1
ATOM 639 O O . ALA A 1 87 ? 16.968 8.054 3.548 1.00 92.56 87 ALA A O 1
ATOM 640 N N . ALA A 1 88 ? 15.038 7.532 4.571 1.00 92.19 88 ALA A N 1
ATOM 641 C CA . ALA A 1 88 ? 14.527 6.714 3.481 1.00 92.19 88 ALA A CA 1
ATOM 642 C C . ALA A 1 88 ? 14.248 7.546 2.223 1.00 92.19 88 ALA A C 1
ATOM 644 O O . ALA A 1 88 ? 14.612 7.131 1.129 1.00 92.19 88 ALA A O 1
ATOM 645 N N . GLY A 1 89 ? 13.674 8.742 2.363 1.00 92.50 89 GLY A N 1
ATOM 646 C CA . GLY A 1 89 ? 13.438 9.653 1.246 1.00 92.50 89 GLY A CA 1
ATOM 647 C C . GLY A 1 89 ? 14.731 10.050 0.542 1.00 92.50 89 GLY A C 1
ATOM 648 O O . GLY A 1 89 ? 14.815 9.966 -0.681 1.00 92.50 89 GLY A O 1
ATOM 649 N N . LEU A 1 90 ? 15.769 10.399 1.305 1.00 93.62 90 LEU A N 1
ATOM 650 C CA . LEU A 1 90 ? 17.087 10.704 0.755 1.00 93.62 90 LEU A CA 1
ATOM 651 C C . LEU A 1 90 ? 17.689 9.490 0.035 1.00 93.62 90 LEU A C 1
ATOM 653 O O . LEU A 1 90 ? 18.184 9.622 -1.085 1.00 93.62 90 LEU A O 1
ATOM 657 N N . ALA A 1 91 ? 17.597 8.305 0.645 1.00 93.38 91 ALA A N 1
ATOM 658 C CA . ALA A 1 91 ? 18.070 7.066 0.040 1.00 93.38 91 ALA A CA 1
ATOM 659 C C . ALA A 1 91 ? 17.344 6.759 -1.281 1.00 93.38 91 ALA A C 1
ATOM 661 O O . ALA A 1 91 ? 18.006 6.451 -2.265 1.00 93.38 91 ALA A O 1
ATOM 662 N N . LEU A 1 92 ? 16.017 6.908 -1.342 1.00 92.38 92 LEU A N 1
ATOM 663 C CA . LEU A 1 92 ? 15.212 6.664 -2.549 1.00 92.38 92 LEU A CA 1
ATOM 664 C C . LEU A 1 92 ? 15.497 7.672 -3.670 1.00 92.38 92 LEU A C 1
ATOM 666 O O . LEU A 1 92 ? 15.470 7.318 -4.848 1.00 92.38 92 LEU A O 1
ATOM 670 N N . VAL A 1 93 ? 15.786 8.929 -3.327 1.00 93.94 93 VAL A N 1
ATOM 671 C CA . VAL A 1 93 ? 16.137 9.950 -4.323 1.00 93.94 93 VAL A CA 1
ATOM 672 C C . VAL A 1 93 ? 17.493 9.647 -4.960 1.00 93.94 93 VAL A C 1
ATOM 674 O O . VAL A 1 93 ? 17.605 9.705 -6.186 1.00 93.94 93 VAL A O 1
ATOM 677 N N . ILE A 1 94 ? 18.494 9.289 -4.150 1.00 94.62 94 ILE A N 1
ATOM 678 C CA . ILE A 1 94 ? 19.879 9.071 -4.597 1.00 94.62 94 ILE A CA 1
ATOM 679 C C . ILE A 1 94 ? 20.073 7.687 -5.231 1.00 94.62 94 ILE A C 1
ATOM 681 O O . ILE A 1 94 ? 20.862 7.546 -6.166 1.00 94.62 94 ILE A O 1
ATOM 685 N N . ALA A 1 95 ? 19.387 6.656 -4.733 1.00 93.50 95 ALA A N 1
ATOM 686 C CA . ALA A 1 95 ? 19.608 5.285 -5.170 1.00 93.50 95 ALA A CA 1
ATOM 687 C C . ALA A 1 95 ? 19.286 5.089 -6.665 1.00 93.50 95 ALA A C 1
ATOM 689 O O . ALA A 1 95 ? 18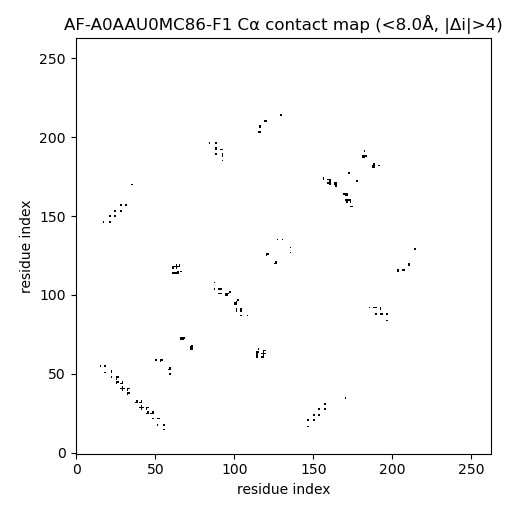.335 5.682 -7.196 1.00 93.50 95 ALA A O 1
ATOM 690 N N . PRO A 1 96 ? 20.034 4.210 -7.362 1.00 90.62 96 PRO A N 1
ATOM 691 C CA . PRO A 1 96 ? 19.663 3.772 -8.698 1.00 90.62 96 PRO A CA 1
ATOM 692 C C . PRO A 1 96 ? 18.231 3.243 -8.696 1.00 90.62 96 PRO A C 1
ATOM 694 O O . PRO A 1 96 ? 17.861 2.422 -7.848 1.00 90.62 96 PRO A O 1
ATOM 697 N N . ARG A 1 97 ? 17.426 3.726 -9.650 1.00 83.94 97 ARG A N 1
ATOM 698 C CA . ARG A 1 97 ? 16.036 3.284 -9.784 1.00 83.94 97 ARG A CA 1
ATOM 699 C C . ARG A 1 97 ? 16.008 1.778 -9.930 1.00 83.94 97 ARG A C 1
ATOM 701 O O . ARG A 1 97 ? 16.801 1.241 -10.701 1.00 83.94 97 ARG A O 1
ATOM 708 N N . SER A 1 98 ? 15.080 1.118 -9.250 1.00 80.19 98 SER A N 1
ATOM 709 C CA . SER A 1 98 ? 14.890 -0.321 -9.412 1.00 80.19 98 SER A CA 1
ATOM 710 C C . SER A 1 98 ? 16.112 -1.167 -9.046 1.00 80.19 98 SER A C 1
ATOM 712 O O . SER A 1 98 ? 16.155 -2.357 -9.349 1.00 80.19 98 SER A O 1
ATOM 714 N N . GLY A 1 99 ? 17.093 -0.568 -8.367 1.00 89.56 99 GLY A N 1
ATOM 715 C CA . GLY A 1 99 ? 18.212 -1.284 -7.790 1.00 89.56 99 GLY A CA 1
ATOM 716 C C . GLY A 1 99 ? 17.808 -2.035 -6.518 1.00 89.56 99 GLY A C 1
ATOM 717 O O . GLY A 1 99 ? 16.755 -1.778 -5.927 1.00 89.56 99 GLY A O 1
ATOM 718 N N . PRO A 1 100 ? 18.675 -2.930 -6.027 1.00 89.19 100 PRO A N 1
ATOM 719 C CA . PRO A 1 100 ? 18.441 -3.645 -4.774 1.00 89.19 100 PRO A CA 1
ATOM 720 C C . PRO A 1 100 ? 18.331 -2.700 -3.566 1.00 89.19 100 PRO A C 1
ATOM 722 O O . PRO A 1 100 ? 17.635 -3.019 -2.608 1.00 89.19 100 PRO A O 1
ATOM 725 N N . VAL A 1 101 ? 18.974 -1.526 -3.621 1.00 91.31 101 VAL A N 1
ATOM 726 C CA . VAL A 1 101 ? 18.891 -0.500 -2.568 1.00 91.31 101 VAL A CA 1
ATOM 727 C C . VAL A 1 101 ? 17.473 0.058 -2.450 1.00 91.31 101 VAL A C 1
ATOM 729 O O . VAL A 1 101 ? 16.942 0.116 -1.347 1.00 91.31 101 VAL A O 1
ATOM 732 N N . ASP A 1 102 ? 16.845 0.412 -3.573 1.00 88.38 102 ASP A N 1
ATOM 733 C CA . ASP A 1 102 ? 15.463 0.905 -3.627 1.00 88.38 102 ASP A CA 1
ATOM 734 C C . ASP A 1 102 ? 14.495 -0.123 -3.020 1.00 88.38 102 ASP A C 1
ATOM 736 O O . ASP A 1 102 ? 13.755 0.174 -2.082 1.00 88.38 102 ASP A O 1
ATOM 740 N N . LEU A 1 103 ? 14.599 -1.383 -3.463 1.00 87.69 103 LEU A N 1
ATOM 741 C CA . LEU A 1 103 ? 13.813 -2.485 -2.907 1.00 87.69 103 LEU A CA 1
ATOM 742 C C . LEU A 1 103 ? 14.061 -2.677 -1.403 1.00 87.69 103 LEU A C 1
ATOM 744 O O . LEU A 1 103 ? 13.108 -2.847 -0.646 1.00 87.69 103 LEU A O 1
ATOM 748 N N . GLY A 1 104 ? 15.321 -2.634 -0.964 1.00 91.56 104 GLY A N 1
ATOM 749 C CA . GLY A 1 104 ? 15.695 -2.786 0.440 1.00 91.56 104 GLY A CA 1
ATOM 750 C C . GLY A 1 104 ? 15.135 -1.674 1.326 1.00 91.56 104 GLY A C 1
ATOM 751 O O . GLY A 1 104 ? 14.622 -1.961 2.405 1.00 91.56 104 GLY A O 1
ATOM 752 N N . VAL A 1 105 ? 15.169 -0.420 0.865 1.00 92.31 105 VAL A N 1
ATOM 753 C CA . VAL A 1 105 ? 14.611 0.729 1.596 1.00 92.31 105 VAL A CA 1
ATOM 754 C C . VAL A 1 105 ? 13.093 0.624 1.693 1.00 92.31 105 VAL A C 1
ATOM 756 O O . VAL A 1 105 ? 12.548 0.782 2.783 1.00 92.31 105 VAL A O 1
ATOM 759 N N . VAL A 1 106 ? 12.403 0.307 0.593 1.00 88.88 106 VAL A N 1
ATOM 760 C CA . VAL A 1 106 ? 10.943 0.118 0.600 1.00 88.88 106 VAL A CA 1
ATOM 761 C C . VAL A 1 106 ? 10.546 -1.053 1.499 1.00 88.88 106 VAL A C 1
ATOM 763 O O . VAL A 1 106 ? 9.617 -0.926 2.295 1.00 88.88 106 VAL A O 1
ATOM 766 N N . ALA A 1 107 ? 11.269 -2.174 1.434 1.00 87.25 107 ALA A N 1
ATOM 767 C CA . ALA A 1 107 ? 11.025 -3.325 2.296 1.00 87.25 107 ALA A CA 1
ATOM 768 C C . ALA A 1 107 ? 11.252 -2.983 3.775 1.00 87.25 107 ALA A C 1
ATOM 770 O O . ALA A 1 107 ? 10.409 -3.303 4.609 1.00 87.25 107 ALA A O 1
ATOM 771 N N . ALA A 1 108 ? 12.340 -2.282 4.107 1.00 90.06 108 ALA A N 1
ATOM 772 C CA . ALA A 1 108 ? 12.620 -1.834 5.468 1.00 90.06 108 ALA A CA 1
ATOM 773 C C . ALA A 1 108 ? 11.548 -0.862 5.980 1.00 90.06 108 ALA A C 1
ATOM 775 O O . ALA A 1 108 ? 11.073 -1.017 7.104 1.00 90.06 108 ALA A O 1
ATOM 776 N N . LEU A 1 109 ? 11.110 0.091 5.150 1.00 89.94 109 LEU A N 1
ATOM 777 C CA . LEU A 1 109 ? 9.981 0.966 5.467 1.00 89.94 109 LEU A CA 1
ATOM 778 C C . LEU A 1 109 ? 8.712 0.157 5.724 1.00 89.94 109 LEU A C 1
ATOM 780 O O . LEU A 1 109 ? 8.028 0.429 6.701 1.00 89.94 109 LEU A O 1
ATOM 784 N N . GLY A 1 110 ? 8.423 -0.854 4.905 1.00 84.75 110 GLY A N 1
ATOM 785 C CA . GLY A 1 110 ? 7.302 -1.767 5.115 1.00 84.75 110 GLY A CA 1
ATOM 786 C C . GLY A 1 110 ? 7.403 -2.522 6.442 1.00 84.75 110 GLY A C 1
ATOM 787 O O . GLY A 1 110 ? 6.439 -2.551 7.198 1.00 84.75 110 GLY A O 1
ATOM 788 N N . VAL A 1 111 ? 8.577 -3.068 6.771 1.00 85.25 111 VAL A N 1
ATOM 789 C CA . VAL A 1 111 ? 8.837 -3.788 8.031 1.00 85.25 111 VAL A CA 1
ATOM 790 C C . VAL A 1 111 ? 8.712 -2.876 9.250 1.00 85.25 111 VAL A C 1
ATOM 792 O O . VAL A 1 111 ? 8.227 -3.325 10.282 1.00 85.25 111 VAL A O 1
ATOM 795 N N . VAL A 1 112 ? 9.122 -1.610 9.152 1.00 85.06 112 VAL A N 1
ATOM 796 C CA . VAL A 1 112 ? 8.988 -0.624 10.238 1.00 85.06 112 VAL A CA 1
ATOM 797 C C . VAL A 1 112 ? 7.553 -0.113 10.346 1.00 85.06 112 VAL A C 1
ATOM 799 O O . VAL A 1 112 ? 7.024 -0.004 11.448 1.00 85.06 112 VAL A O 1
ATOM 802 N N . ALA A 1 113 ? 6.906 0.188 9.221 1.00 82.25 113 ALA A N 1
ATOM 803 C CA . ALA A 1 113 ? 5.545 0.708 9.184 1.00 82.25 113 ALA A CA 1
ATOM 804 C C . ALA A 1 113 ? 4.519 -0.347 9.601 1.00 82.25 113 ALA A C 1
ATOM 806 O O . ALA A 1 113 ? 3.555 -0.005 10.282 1.00 82.25 113 ALA A O 1
ATOM 807 N N . ALA A 1 114 ? 4.740 -1.619 9.249 1.00 80.88 114 ALA A N 1
ATOM 808 C CA . ALA A 1 114 ? 3.850 -2.721 9.586 1.00 80.88 114 ALA A CA 1
ATOM 809 C C . ALA A 1 114 ? 3.485 -2.719 11.078 1.00 80.88 114 ALA A C 1
ATOM 811 O O . ALA A 1 114 ? 2.332 -2.443 11.364 1.00 80.88 114 ALA A O 1
ATOM 812 N N . PRO A 1 115 ? 4.395 -2.886 12.050 1.00 77.38 115 PRO A N 1
ATOM 813 C CA . PRO A 1 115 ? 4.035 -2.898 13.469 1.00 77.38 115 PRO A CA 1
ATOM 814 C C . PRO A 1 115 ? 3.577 -1.539 14.028 1.00 77.38 115 PRO A C 1
ATOM 816 O O . PRO A 1 115 ? 3.062 -1.486 15.142 1.00 77.38 115 PRO A O 1
ATOM 819 N N . LEU A 1 116 ? 3.784 -0.429 13.308 1.00 76.00 116 LEU A N 1
ATOM 820 C CA . LEU A 1 116 ? 3.259 0.885 13.704 1.00 76.00 116 LEU A CA 1
ATOM 821 C C . LEU A 1 116 ? 1.781 1.051 13.337 1.00 76.00 116 LEU A C 1
ATOM 823 O O . LEU A 1 116 ? 1.075 1.826 13.989 1.00 76.00 116 LEU A O 1
ATOM 827 N N . VAL A 1 117 ? 1.335 0.352 12.294 1.00 74.56 117 VAL A N 1
ATOM 828 C CA . VAL A 1 117 ? -0.043 0.372 11.788 1.00 74.56 117 VAL A CA 1
ATOM 829 C C . VAL A 1 117 ? -0.829 -0.841 12.304 1.00 74.56 117 VAL A C 1
ATOM 831 O O . VAL A 1 117 ? -1.955 -0.683 12.769 1.00 74.56 117 VAL A O 1
ATOM 834 N N . TRP A 1 118 ? -0.214 -2.025 12.284 1.00 69.69 118 TRP A N 1
ATOM 835 C CA . TRP A 1 118 ? -0.722 -3.288 12.823 1.00 69.69 118 TRP A CA 1
ATOM 836 C C . TRP A 1 118 ? -0.519 -3.324 14.341 1.00 69.69 118 TRP A C 1
ATOM 838 O O . TRP A 1 118 ? 0.612 -3.284 14.822 1.00 69.69 118 TRP A O 1
ATOM 848 N N . GLY A 1 119 ? -1.596 -3.463 15.115 1.00 56.88 119 GLY A N 1
ATOM 849 C CA . GLY A 1 119 ? -1.479 -3.897 16.512 1.00 56.88 119 GLY A CA 1
ATOM 850 C C . GLY A 1 119 ? -2.241 -3.105 17.568 1.00 56.88 119 GLY A C 1
ATOM 851 O O . GLY A 1 119 ? -2.327 -3.585 18.699 1.00 56.88 119 GLY A O 1
ATOM 852 N N . ARG A 1 120 ? -2.848 -1.950 17.261 1.00 54.56 120 ARG A N 1
ATOM 853 C CA . ARG A 1 120 ? -3.608 -1.209 18.290 1.00 54.56 120 ARG A CA 1
ATOM 854 C C . ARG A 1 120 ? -5.071 -1.657 18.392 1.00 54.56 120 ARG A C 1
ATOM 856 O O . ARG A 1 120 ? -5.579 -1.725 19.509 1.00 54.56 120 ARG A O 1
ATOM 863 N N . ARG A 1 121 ? -5.713 -2.021 17.269 1.00 53.88 121 ARG A N 1
ATOM 864 C CA . ARG A 1 121 ? -7.063 -2.630 17.174 1.00 53.88 121 ARG A CA 1
ATOM 865 C C . ARG A 1 121 ? -7.268 -3.360 15.825 1.00 53.88 121 ARG A C 1
ATOM 867 O O . ARG A 1 121 ? -8.189 -3.025 15.094 1.00 53.88 121 ARG A O 1
ATOM 874 N N . ASP A 1 122 ? -6.445 -4.359 15.487 1.00 57.41 122 ASP A N 1
ATOM 875 C CA . ASP A 1 122 ? -6.649 -5.159 14.247 1.00 57.41 122 ASP A CA 1
ATOM 876 C C . ASP A 1 122 ? -7.887 -6.061 14.284 1.00 57.41 122 ASP A C 1
ATOM 878 O O . ASP A 1 122 ? -8.195 -6.767 13.326 1.00 57.41 122 ASP A O 1
ATOM 882 N N . ASP A 1 123 ? -8.633 -6.033 15.383 1.00 61.75 123 ASP A N 1
ATOM 883 C CA . ASP A 1 123 ? -10.014 -6.462 15.332 1.00 61.75 123 ASP A CA 1
ATOM 884 C C . ASP A 1 123 ? -10.827 -5.334 14.689 1.00 61.75 123 ASP A C 1
ATOM 886 O O . ASP A 1 123 ? -11.382 -4.476 15.374 1.00 61.75 123 ASP A O 1
ATOM 890 N N . LEU A 1 124 ? -10.853 -5.321 13.352 1.00 65.06 124 LEU A N 1
ATOM 891 C CA . LEU A 1 124 ? -11.671 -4.399 12.565 1.00 65.06 124 LEU A CA 1
ATOM 892 C C . LEU A 1 124 ? -13.125 -4.402 13.057 1.00 65.06 124 LEU A C 1
ATOM 894 O O . LEU A 1 124 ? -13.761 -3.354 13.043 1.00 65.06 124 LEU A O 1
ATOM 898 N N . ALA A 1 125 ? -13.643 -5.544 13.527 1.00 65.00 125 ALA A N 1
ATOM 899 C CA . ALA A 1 125 ? -14.989 -5.612 14.081 1.00 65.00 125 ALA A CA 1
ATOM 900 C C . ALA A 1 125 ? -15.079 -4.819 15.393 1.00 65.00 125 ALA A C 1
ATOM 902 O O . ALA A 1 125 ? -15.929 -3.941 15.503 1.00 65.00 125 ALA A O 1
ATOM 903 N N . ALA A 1 126 ? -14.147 -5.018 16.327 1.00 65.69 126 ALA A N 1
ATOM 904 C CA . ALA A 1 126 ? -14.087 -4.216 17.551 1.00 65.69 126 ALA A CA 1
ATOM 905 C C . ALA A 1 126 ? -13.801 -2.726 17.283 1.00 65.69 126 ALA A C 1
ATOM 907 O O . ALA A 1 126 ? -14.303 -1.863 17.998 1.00 65.69 126 ALA A O 1
ATOM 908 N N . ALA A 1 127 ? -13.004 -2.391 16.264 1.00 67.81 127 ALA A N 1
ATOM 909 C CA . ALA A 1 127 ? -12.750 -1.009 15.869 1.00 67.81 127 ALA A CA 1
ATOM 910 C C . ALA A 1 127 ? -14.017 -0.352 15.310 1.00 67.81 127 ALA A C 1
ATOM 912 O O . ALA A 1 127 ? -14.348 0.759 15.720 1.00 67.81 127 ALA A O 1
ATOM 913 N N . LEU A 1 128 ? -14.751 -1.054 14.440 1.00 68.56 128 LEU A N 1
ATOM 914 C CA . LEU A 1 128 ? -16.052 -0.620 13.933 1.00 68.56 128 LEU A CA 1
ATOM 915 C C . LEU A 1 128 ? -17.075 -0.477 15.060 1.00 68.56 128 LEU A C 1
ATOM 917 O O . LEU A 1 128 ? -17.892 0.433 14.992 1.00 68.56 128 LEU A O 1
ATOM 921 N N . ASP A 1 129 ? -17.002 -1.304 16.105 1.00 72.81 129 ASP A N 1
ATOM 922 C CA . ASP A 1 129 ? -17.922 -1.233 17.242 1.00 72.81 129 ASP A CA 1
ATOM 923 C C . ASP A 1 129 ? -17.804 0.057 18.063 1.00 72.81 129 ASP A C 1
ATOM 925 O O . ASP A 1 129 ? -18.787 0.488 18.665 1.00 72.81 129 ASP A O 1
ATOM 929 N N . VAL A 1 130 ? -16.640 0.712 18.044 1.00 72.31 130 VAL A N 1
ATOM 930 C CA . VAL A 1 130 ? -16.414 2.006 18.715 1.00 72.31 130 VAL A CA 1
ATOM 931 C C . VAL A 1 130 ? -16.804 3.192 17.819 1.00 72.31 130 VAL A C 1
ATOM 933 O O . VAL A 1 130 ? -16.968 4.308 18.313 1.00 72.31 130 VAL A O 1
ATOM 936 N N . VAL A 1 131 ? -16.965 2.980 16.509 1.00 74.94 131 VAL A N 1
ATOM 937 C CA . VAL A 1 131 ? -17.356 4.038 15.568 1.00 74.94 131 VAL A CA 1
ATOM 938 C C . VAL A 1 131 ? -18.854 4.341 15.738 1.00 74.94 131 VAL A C 1
ATOM 940 O O . VAL A 1 131 ? -19.669 3.411 15.683 1.00 74.94 131 VAL A O 1
ATOM 943 N N . PRO A 1 132 ? -19.247 5.619 15.921 1.00 82.69 132 PRO A N 1
ATOM 944 C CA . PRO A 1 132 ? -20.654 6.008 15.964 1.00 82.69 132 PRO A CA 1
ATOM 945 C C . PRO A 1 132 ? -21.403 5.511 14.725 1.00 82.69 132 PRO A C 1
ATOM 947 O O . PRO A 1 132 ? -20.873 5.578 13.616 1.00 82.69 132 PRO A O 1
ATOM 950 N N . ASP A 1 133 ? -22.647 5.055 14.877 1.00 82.38 133 ASP A N 1
ATOM 951 C CA . ASP A 1 133 ? -23.407 4.443 13.773 1.00 82.38 133 ASP A CA 1
ATOM 952 C C . ASP A 1 133 ? -23.509 5.346 12.529 1.00 82.38 133 ASP A C 1
ATOM 954 O O . ASP A 1 133 ? -23.447 4.859 11.399 1.00 82.38 133 ASP A O 1
ATOM 958 N N . GLY A 1 134 ? -23.561 6.670 12.726 1.00 83.69 134 GLY A N 1
ATOM 959 C CA . GLY A 1 134 ? -23.562 7.659 11.641 1.00 83.69 134 GLY A CA 1
ATOM 960 C C . GLY A 1 134 ? -22.265 7.723 10.819 1.00 83.69 134 GLY A C 1
ATOM 961 O O . GLY A 1 134 ? -22.299 8.110 9.653 1.00 83.69 134 GLY A O 1
ATOM 962 N N . GLU A 1 135 ? -21.130 7.303 11.382 1.00 81.12 135 GLU A N 1
ATOM 963 C CA . GLU A 1 135 ? -19.814 7.305 10.724 1.00 81.12 135 GLU A CA 1
ATOM 964 C C . GLU A 1 135 ? -19.450 5.943 10.105 1.00 81.12 135 GLU A C 1
ATOM 966 O O . GLU A 1 135 ? -18.623 5.878 9.189 1.00 81.12 135 GLU A O 1
ATOM 971 N N . ARG A 1 136 ? -20.108 4.851 10.527 1.00 79.00 136 ARG A N 1
ATOM 972 C CA . ARG A 1 136 ? -19.858 3.496 9.996 1.00 79.00 136 ARG A CA 1
ATOM 973 C C . ARG A 1 136 ? -20.125 3.402 8.496 1.00 79.00 136 ARG A C 1
ATOM 975 O O . ARG A 1 136 ? -19.346 2.796 7.758 1.00 79.00 136 ARG A O 1
ATOM 982 N N . VAL A 1 137 ? -21.213 4.019 8.030 1.00 78.94 137 VAL A N 1
ATOM 983 C CA . VAL A 1 137 ? -21.593 3.996 6.610 1.00 78.94 137 VAL A CA 1
ATOM 984 C C . VAL A 1 137 ? -20.536 4.700 5.744 1.00 78.94 137 VAL A C 1
ATOM 986 O O . VAL A 1 137 ? -20.018 4.045 4.838 1.00 78.94 137 VAL A O 1
ATOM 989 N N . PRO A 1 138 ? -20.130 5.960 6.008 1.00 82.56 138 PRO A N 1
ATOM 990 C CA . PRO A 1 138 ? -19.019 6.599 5.297 1.00 82.56 138 PRO A CA 1
ATOM 991 C C . PRO A 1 138 ? -17.733 5.767 5.269 1.00 82.56 138 PRO A C 1
ATOM 993 O O . PRO A 1 138 ? -17.128 5.621 4.207 1.00 82.56 138 PRO A O 1
ATOM 996 N N . LEU A 1 139 ? -17.346 5.174 6.403 1.00 76.00 139 LEU A N 1
ATOM 997 C CA . LEU A 1 139 ? -16.115 4.393 6.506 1.00 76.00 139 LEU A CA 1
ATOM 998 C C . LEU A 1 139 ? -16.171 3.119 5.650 1.00 76.00 139 LEU A C 1
ATOM 1000 O O . LEU A 1 139 ? -15.232 2.819 4.914 1.00 76.00 139 LEU A O 1
ATOM 1004 N N . SER A 1 140 ? -17.302 2.408 5.679 1.00 74.94 140 SER A N 1
ATOM 1005 C CA . SER A 1 140 ? -17.519 1.230 4.830 1.00 74.94 140 SER A CA 1
ATOM 1006 C C . SER A 1 140 ? -17.502 1.578 3.336 1.00 74.94 140 SER A C 1
ATOM 1008 O O . SER A 1 140 ? -16.915 0.847 2.539 1.00 74.94 140 SER A O 1
ATOM 1010 N N . ARG A 1 141 ? -18.069 2.731 2.951 1.00 78.25 141 ARG A N 1
ATOM 1011 C CA . ARG A 1 141 ? -18.053 3.224 1.565 1.00 78.25 141 ARG A CA 1
ATOM 1012 C C . ARG A 1 141 ? -16.649 3.612 1.125 1.00 78.25 141 ARG A C 1
ATOM 1014 O O . ARG A 1 141 ? -16.288 3.322 -0.009 1.00 78.25 141 ARG A O 1
ATOM 1021 N N . ALA A 1 142 ? -15.856 4.218 2.007 1.00 77.50 142 ALA A N 1
ATOM 1022 C CA . ALA A 1 142 ? -14.458 4.523 1.733 1.00 77.50 142 ALA A CA 1
ATOM 1023 C C . ALA A 1 142 ? -13.639 3.240 1.536 1.00 77.50 142 ALA A C 1
ATOM 1025 O O . ALA A 1 142 ? -12.919 3.128 0.549 1.00 77.50 142 ALA A O 1
ATOM 1026 N N . GLY A 1 143 ? -13.798 2.245 2.416 1.00 76.25 143 GLY A N 1
ATOM 1027 C CA . GLY A 1 143 ? -13.149 0.938 2.265 1.00 76.25 143 GLY A CA 1
ATOM 1028 C C . GLY A 1 143 ? -13.526 0.248 0.951 1.00 76.25 143 GLY A C 1
ATOM 1029 O O . GLY A 1 143 ? -12.652 -0.227 0.230 1.00 76.25 143 GLY A O 1
ATOM 1030 N N . LEU A 1 144 ? -14.812 0.270 0.588 1.00 77.00 144 LEU A N 1
ATOM 1031 C CA . LEU A 1 144 ? -15.287 -0.255 -0.692 1.00 77.00 144 LEU A CA 1
ATOM 1032 C C . LEU A 1 144 ? -14.721 0.526 -1.885 1.00 77.00 144 LEU A C 1
ATOM 1034 O O . LEU A 1 144 ? -14.330 -0.089 -2.870 1.00 77.00 144 LEU A O 1
ATOM 1038 N N . ALA A 1 145 ? -14.650 1.858 -1.807 1.00 77.94 145 ALA A N 1
ATOM 1039 C CA . ALA A 1 145 ? -14.079 2.694 -2.860 1.00 77.94 145 ALA A CA 1
ATOM 1040 C C . ALA A 1 145 ? -12.589 2.393 -3.072 1.00 77.94 145 ALA A C 1
ATOM 1042 O O . ALA A 1 145 ? -12.151 2.272 -4.212 1.00 77.94 145 ALA A O 1
ATOM 1043 N N . TRP A 1 146 ? -11.829 2.198 -1.991 1.00 78.31 146 TRP A N 1
ATOM 1044 C CA . TRP A 1 146 ? -10.428 1.784 -2.064 1.00 78.31 146 TRP A CA 1
ATOM 1045 C C . TRP A 1 146 ? -10.262 0.389 -2.663 1.00 78.31 146 TRP A C 1
ATOM 1047 O O . TRP A 1 146 ? -9.429 0.204 -3.547 1.00 78.31 146 TRP A O 1
ATOM 1057 N N . ALA A 1 147 ? -11.078 -0.576 -2.235 1.00 74.50 147 ALA A N 1
ATOM 1058 C CA . ALA A 1 147 ? -11.062 -1.922 -2.798 1.00 74.50 147 ALA A CA 1
ATOM 1059 C C . ALA A 1 147 ? -11.423 -1.915 -4.293 1.00 74.50 147 ALA A C 1
ATOM 1061 O O . ALA A 1 147 ? -10.741 -2.545 -5.099 1.00 74.50 147 ALA A O 1
ATOM 1062 N N . ALA A 1 148 ? -12.453 -1.158 -4.681 1.00 79.44 148 ALA A N 1
ATOM 1063 C CA . ALA A 1 148 ? -12.866 -1.001 -6.071 1.00 79.44 148 ALA A CA 1
ATOM 1064 C C . ALA A 1 148 ? -11.789 -0.307 -6.913 1.00 79.44 148 ALA A C 1
ATOM 1066 O O . ALA A 1 148 ? -11.536 -0.732 -8.038 1.00 79.44 148 ALA A O 1
ATOM 1067 N N . LEU A 1 149 ? -11.122 0.718 -6.375 1.00 81.31 149 LEU A N 1
ATOM 1068 C CA . LEU A 1 149 ? -10.007 1.391 -7.039 1.00 81.31 149 LEU A CA 1
ATOM 1069 C C . LEU A 1 149 ? -8.842 0.423 -7.270 1.00 81.31 149 LEU A C 1
ATOM 1071 O O . LEU A 1 149 ? -8.354 0.324 -8.391 1.00 81.31 149 LEU A O 1
ATOM 1075 N N . ALA A 1 150 ? -8.440 -0.334 -6.245 1.00 76.56 150 ALA A N 1
ATOM 1076 C CA . ALA A 1 150 ? -7.381 -1.334 -6.360 1.00 76.56 150 ALA A CA 1
ATOM 1077 C C . ALA A 1 150 ? -7.730 -2.425 -7.385 1.00 76.56 150 ALA A C 1
ATOM 1079 O O . ALA A 1 150 ? -6.913 -2.748 -8.246 1.00 76.56 150 ALA A O 1
ATOM 1080 N N . ALA A 1 151 ? -8.962 -2.944 -7.347 1.00 77.38 151 ALA A N 1
ATOM 1081 C CA . ALA A 1 151 ? -9.448 -3.916 -8.322 1.00 77.38 151 ALA A CA 1
ATOM 1082 C C . ALA A 1 151 ? -9.470 -3.337 -9.745 1.00 77.38 151 ALA A C 1
ATOM 1084 O O . ALA A 1 151 ? -9.038 -4.001 -10.680 1.00 77.38 151 ALA A O 1
ATOM 1085 N N . THR A 1 152 ? -9.914 -2.089 -9.912 1.00 83.19 152 THR A N 1
ATOM 1086 C CA . THR A 1 152 ? -9.945 -1.404 -11.214 1.00 83.19 152 THR A CA 1
ATOM 1087 C C . THR A 1 152 ? -8.540 -1.215 -11.772 1.00 83.19 152 THR A C 1
ATOM 1089 O O . THR A 1 152 ? -8.326 -1.486 -12.948 1.00 83.19 152 THR A O 1
ATOM 1092 N N . LEU A 1 153 ? -7.573 -0.811 -10.944 1.00 81.31 153 LEU A N 1
ATOM 1093 C CA . LEU A 1 153 ? -6.171 -0.687 -11.354 1.00 81.31 153 LEU A CA 1
ATOM 1094 C C . LEU A 1 153 ? -5.570 -2.049 -11.732 1.00 81.31 153 LEU A C 1
ATOM 1096 O O . LEU A 1 153 ? -4.899 -2.154 -12.754 1.00 81.31 153 LEU A O 1
ATOM 1100 N N . GLY A 1 154 ? -5.866 -3.106 -10.969 1.00 78.44 154 GLY A N 1
ATOM 1101 C CA . GLY A 1 154 ? -5.433 -4.467 -11.302 1.00 78.44 154 GLY A CA 1
ATOM 1102 C C . GLY A 1 154 ? -6.041 -4.986 -12.611 1.00 78.44 154 GLY A C 1
ATOM 1103 O O . GLY A 1 154 ? -5.338 -5.554 -13.443 1.00 78.44 154 GLY A O 1
ATOM 1104 N N . LEU A 1 155 ? -7.338 -4.753 -12.830 1.00 81.62 155 LEU A N 1
ATOM 1105 C CA . LEU A 1 155 ? -8.024 -5.116 -14.074 1.00 81.62 155 LEU A CA 1
ATOM 1106 C C . LEU A 1 155 ? -7.543 -4.284 -15.264 1.00 81.62 155 LEU A C 1
ATOM 1108 O O . LEU A 1 155 ? -7.440 -4.815 -16.366 1.00 81.62 155 LEU A O 1
ATOM 1112 N N . TRP A 1 156 ? -7.237 -3.004 -15.051 1.00 84.44 156 TRP A N 1
ATOM 1113 C CA . TRP A 1 156 ? -6.645 -2.139 -16.065 1.00 84.44 156 TRP A CA 1
ATOM 1114 C C . TRP A 1 156 ? -5.294 -2.688 -16.524 1.00 84.44 156 TRP A C 1
ATOM 1116 O O . TRP A 1 156 ? -5.082 -2.835 -17.725 1.00 84.44 156 TRP A O 1
ATOM 1126 N N . GLU A 1 157 ? -4.403 -3.030 -15.589 1.00 80.75 157 GLU A N 1
ATOM 1127 C CA . GLU A 1 157 ? -3.095 -3.631 -15.893 1.00 80.75 157 GLU A CA 1
ATOM 1128 C C . GLU A 1 157 ? -3.245 -4.953 -16.652 1.00 80.75 157 GLU A C 1
ATOM 1130 O O . GLU A 1 157 ? -2.614 -5.157 -17.689 1.00 80.75 157 GLU A O 1
ATOM 1135 N N . LEU A 1 158 ? -4.148 -5.829 -16.198 1.00 80.69 158 LEU A N 1
ATOM 1136 C CA . LEU A 1 158 ? -4.441 -7.084 -16.889 1.00 80.69 158 LEU A CA 1
ATOM 1137 C C . LEU A 1 158 ? -4.985 -6.845 -18.307 1.00 80.69 158 LEU A C 1
ATOM 1139 O O . LEU A 1 158 ? -4.586 -7.526 -19.249 1.00 80.69 158 LEU A O 1
ATOM 1143 N N . GLY A 1 159 ? -5.879 -5.872 -18.476 1.00 83.06 159 GLY A N 1
ATOM 1144 C CA . GLY A 1 159 ? -6.441 -5.502 -19.772 1.00 83.06 159 GLY A CA 1
ATOM 1145 C C . GLY A 1 159 ? -5.390 -4.935 -20.726 1.00 83.06 159 GLY A C 1
ATOM 1146 O O . GLY A 1 159 ? -5.330 -5.350 -21.884 1.00 83.06 159 GLY A O 1
ATOM 1147 N N . ALA A 1 160 ? -4.528 -4.037 -20.241 1.00 81.06 160 ALA A N 1
ATOM 1148 C CA . ALA A 1 160 ? -3.407 -3.492 -21.005 1.00 81.06 160 ALA A CA 1
ATOM 1149 C C . ALA A 1 160 ? -2.446 -4.605 -21.447 1.00 81.06 160 ALA A C 1
ATOM 1151 O O . ALA A 1 160 ? -2.033 -4.648 -22.609 1.00 81.06 160 ALA A O 1
ATOM 1152 N N . PHE A 1 161 ? -2.172 -5.553 -20.548 1.00 78.50 161 PHE A N 1
ATOM 1153 C CA . PHE A 1 161 ? -1.359 -6.724 -20.838 1.00 78.50 161 PHE A CA 1
ATOM 1154 C C . PHE A 1 161 ? -1.970 -7.606 -21.939 1.00 78.50 161 PHE A C 1
ATOM 1156 O O . PHE A 1 161 ? -1.315 -7.895 -22.941 1.00 78.50 161 PHE A O 1
ATOM 1163 N N . LEU A 1 162 ? -3.239 -7.998 -21.804 1.00 83.25 162 LEU A N 1
ATOM 1164 C CA . LEU A 1 162 ? -3.910 -8.844 -22.797 1.00 83.25 162 LEU A CA 1
ATOM 1165 C C . LEU A 1 162 ? -3.994 -8.161 -24.167 1.00 83.25 162 LEU A C 1
ATOM 1167 O O . LEU A 1 162 ? -3.785 -8.801 -25.197 1.00 83.25 162 LEU A O 1
ATOM 1171 N N . LEU A 1 163 ? -4.260 -6.853 -24.192 1.00 82.56 163 LEU A N 1
ATOM 1172 C CA . LEU A 1 163 ? -4.363 -6.102 -25.437 1.00 82.56 163 LEU A CA 1
ATOM 1173 C C . LEU A 1 163 ? -3.018 -6.018 -26.166 1.00 82.56 163 LEU A C 1
ATOM 1175 O O . LEU A 1 163 ? -2.975 -6.182 -27.386 1.00 82.56 163 LEU A O 1
ATOM 1179 N N . GLY A 1 164 ? -1.926 -5.797 -25.435 1.00 81.12 164 GLY A N 1
ATOM 1180 C CA . GLY A 1 164 ? -0.588 -5.768 -26.018 1.00 81.12 164 GLY A CA 1
ATOM 1181 C C . GLY A 1 164 ? -0.132 -7.124 -26.541 1.00 81.12 164 GLY A C 1
ATOM 1182 O O . GLY A 1 164 ? 0.379 -7.197 -27.655 1.00 81.12 164 GLY A O 1
ATOM 1183 N N . PHE A 1 165 ? -0.426 -8.200 -25.806 1.00 81.12 165 PHE A N 1
ATOM 1184 C CA . PHE A 1 165 ? -0.076 -9.567 -26.202 1.00 81.12 165 PHE A CA 1
ATOM 1185 C C . PHE A 1 165 ? -0.648 -9.964 -27.575 1.00 81.12 165 PHE A C 1
ATOM 1187 O O . PHE A 1 165 ? -0.047 -10.742 -28.306 1.00 81.12 165 PHE A O 1
ATOM 1194 N N . THR A 1 166 ? -1.805 -9.413 -27.957 1.00 83.25 166 THR A N 1
ATOM 1195 C CA . THR A 1 166 ? -2.425 -9.695 -29.267 1.00 83.25 166 THR A CA 1
ATOM 1196 C C . THR A 1 166 ? -1.863 -8.877 -30.430 1.00 83.25 166 THR A C 1
ATOM 1198 O O . THR A 1 166 ? -2.127 -9.212 -31.584 1.00 83.25 166 THR A O 1
ATOM 1201 N N . ARG A 1 167 ? -1.132 -7.787 -30.161 1.00 84.31 167 ARG A N 1
ATOM 1202 C CA . ARG A 1 167 ? -0.727 -6.805 -31.183 1.00 84.31 167 ARG A CA 1
ATOM 1203 C C . ARG A 1 167 ? 0.758 -6.823 -31.500 1.00 84.31 167 ARG A C 1
ATOM 1205 O O . ARG A 1 167 ? 1.123 -6.474 -32.620 1.00 84.31 167 ARG A O 1
ATOM 1212 N N . THR A 1 168 ? 1.599 -7.199 -30.544 1.00 81.00 168 THR A N 1
ATOM 1213 C CA . THR A 1 168 ? 3.054 -7.202 -30.707 1.00 81.00 168 THR A CA 1
ATOM 1214 C C . THR A 1 168 ? 3.656 -8.492 -30.155 1.00 81.00 168 THR A C 1
ATOM 1216 O O . THR A 1 168 ? 3.167 -9.004 -29.152 1.00 81.00 168 THR A O 1
ATOM 1219 N N . PRO A 1 169 ? 4.724 -9.024 -30.779 1.00 80.75 169 PRO A N 1
ATOM 1220 C CA . PRO A 1 169 ? 5.492 -10.127 -30.202 1.00 80.75 169 PRO A CA 1
ATOM 1221 C C . PRO A 1 169 ? 6.245 -9.700 -28.932 1.00 80.75 169 PRO A C 1
ATOM 1223 O O . PRO A 1 169 ? 6.549 -10.541 -28.090 1.00 80.75 169 PRO A O 1
ATOM 1226 N N . ASP A 1 170 ? 6.516 -8.400 -28.785 1.00 82.00 170 ASP A N 1
ATOM 1227 C CA . ASP A 1 170 ? 7.118 -7.835 -27.583 1.00 82.00 170 ASP A CA 1
ATOM 1228 C C . ASP A 1 170 ? 6.082 -7.677 -26.458 1.00 82.00 170 ASP A C 1
ATOM 1230 O O . ASP A 1 170 ? 4.925 -7.321 -26.725 1.00 82.00 170 ASP A O 1
ATOM 1234 N N . PRO A 1 171 ? 6.482 -7.907 -25.193 1.00 74.88 171 PRO A N 1
ATOM 1235 C CA . PRO A 1 171 ? 5.596 -7.746 -24.053 1.00 74.88 171 PRO A CA 1
ATOM 1236 C C . PRO A 1 171 ? 5.148 -6.281 -23.921 1.00 74.88 171 PRO A C 1
ATOM 1238 O O . PRO A 1 171 ? 5.977 -5.372 -24.019 1.00 74.88 171 PRO A O 1
ATOM 1241 N N . PRO A 1 172 ? 3.855 -6.020 -23.664 1.00 77.69 172 PRO A N 1
ATOM 1242 C CA . PRO A 1 172 ? 3.369 -4.658 -23.506 1.00 77.69 172 PRO A CA 1
ATOM 1243 C C . PRO A 1 172 ? 4.032 -3.905 -22.347 1.00 77.69 172 PRO A C 1
ATOM 1245 O O . PRO A 1 172 ? 4.332 -4.503 -21.297 1.00 77.69 172 PRO A O 1
ATOM 1248 N N . PRO A 1 173 ? 4.190 -2.575 -22.494 1.00 77.38 173 PRO A N 1
ATOM 1249 C CA . PRO A 1 173 ? 4.584 -1.726 -21.383 1.00 77.38 173 PRO A CA 1
ATOM 1250 C C . PRO A 1 173 ? 3.502 -1.768 -20.296 1.00 77.38 173 PRO A C 1
ATOM 1252 O O . PRO A 1 173 ? 2.307 -1.727 -20.592 1.00 77.38 173 PRO A O 1
ATOM 1255 N N . ALA A 1 174 ? 3.918 -1.862 -19.038 1.00 78.62 174 ALA A N 1
ATOM 1256 C CA . ALA A 1 174 ? 3.033 -1.740 -17.884 1.00 78.62 174 ALA A CA 1
ATOM 1257 C C . ALA A 1 174 ? 2.719 -0.274 -17.616 1.00 78.62 174 ALA A C 1
ATOM 1259 O O . ALA A 1 174 ? 3.405 0.627 -18.106 1.00 78.62 174 ALA A O 1
ATOM 1260 N N . VAL A 1 175 ? 1.722 -0.013 -16.769 1.00 77.19 175 VAL A N 1
ATOM 1261 C CA . VAL A 1 175 ? 1.454 1.362 -16.325 1.00 77.19 175 VAL A CA 1
ATOM 1262 C C . VAL A 1 175 ? 2.657 1.931 -15.573 1.00 77.19 175 VAL A C 1
ATOM 1264 O O . VAL A 1 175 ? 2.932 3.123 -15.698 1.00 77.19 175 VAL A O 1
ATOM 1267 N N . SER A 1 176 ? 3.436 1.097 -14.873 1.00 76.25 176 SER A N 1
ATOM 1268 C CA . SER A 1 176 ? 4.723 1.514 -14.297 1.00 76.25 176 SER A CA 1
ATOM 1269 C C . SER A 1 176 ? 5.628 2.173 -15.335 1.00 76.25 176 SER A C 1
ATOM 1271 O O . SER A 1 176 ? 6.206 3.220 -15.062 1.00 76.25 176 SER A O 1
ATOM 1273 N N . ASP A 1 177 ? 5.658 1.631 -16.552 1.00 82.31 177 ASP A N 1
ATOM 1274 C CA . ASP A 1 177 ? 6.515 2.106 -17.638 1.00 82.31 177 ASP A CA 1
ATOM 1275 C C . ASP A 1 177 ? 6.013 3.448 -18.204 1.00 82.31 177 ASP A C 1
ATOM 1277 O O . ASP A 1 177 ? 6.785 4.220 -18.769 1.00 82.31 177 ASP A O 1
ATOM 1281 N N . LEU A 1 178 ? 4.731 3.783 -18.002 1.00 82.88 178 LEU A N 1
ATOM 1282 C CA . LEU A 1 178 ? 4.174 5.107 -18.316 1.00 82.88 178 LEU A CA 1
ATOM 1283 C C . LEU A 1 178 ? 4.525 6.150 -17.251 1.00 82.88 178 LEU A C 1
ATOM 1285 O O . LEU A 1 178 ? 4.682 7.332 -17.560 1.00 82.88 178 LEU A O 1
ATOM 1289 N N . VAL A 1 179 ? 4.651 5.724 -15.994 1.00 83.06 179 VAL A N 1
ATOM 1290 C CA . VAL A 1 179 ? 5.095 6.579 -14.883 1.00 83.06 179 VAL A CA 1
ATOM 1291 C C . VAL A 1 179 ? 6.622 6.711 -14.875 1.00 83.06 179 VAL 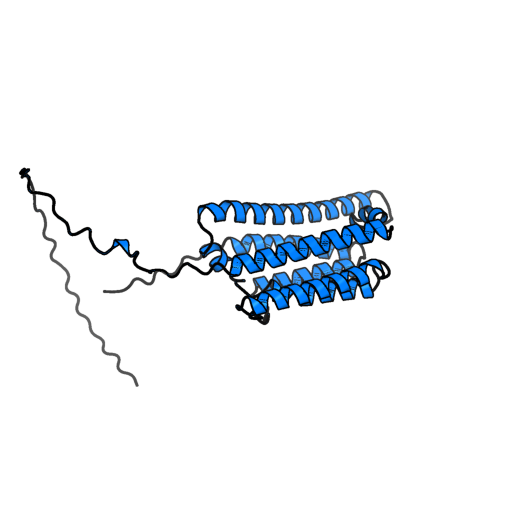A C 1
ATOM 1293 O O . VAL A 1 179 ? 7.171 7.658 -14.305 1.00 83.06 179 VAL A O 1
ATOM 1296 N N . ASP A 1 180 ? 7.332 5.804 -15.547 1.00 85.94 180 ASP A N 1
ATOM 1297 C CA . ASP A 1 180 ? 8.786 5.786 -15.613 1.00 85.94 180 ASP A CA 1
ATOM 1298 C C . ASP A 1 180 ? 9.400 7.115 -16.071 1.00 85.94 180 ASP A C 1
ATOM 1300 O O . ASP A 1 180 ? 10.207 7.662 -15.312 1.00 85.94 180 ASP A O 1
ATOM 1304 N N . PRO A 1 181 ? 8.981 7.719 -17.196 1.00 89.50 181 PRO A N 1
ATOM 1305 C CA . PRO A 1 181 ? 9.483 9.018 -17.634 1.00 89.50 181 PRO A CA 1
ATOM 1306 C C . PRO A 1 181 ? 9.326 10.118 -16.581 1.00 89.50 181 PRO A C 1
ATOM 1308 O O . PRO A 1 181 ? 10.240 10.921 -16.386 1.00 89.50 181 PRO A O 1
ATOM 1311 N N . LEU A 1 182 ? 8.209 10.119 -15.846 1.00 87.38 182 LEU A N 1
ATOM 1312 C CA . LEU A 1 182 ? 7.948 11.106 -14.799 1.00 87.38 182 LEU A CA 1
ATOM 1313 C C . LEU A 1 182 ? 8.937 10.969 -13.635 1.00 87.38 182 LEU A C 1
ATOM 1315 O O . LEU A 1 182 ? 9.259 11.949 -12.982 1.00 87.38 182 LEU A O 1
ATOM 1319 N N . MET A 1 183 ? 9.466 9.775 -13.398 1.00 87.00 183 MET A N 1
ATOM 1320 C CA . MET A 1 183 ? 10.358 9.443 -12.282 1.00 87.00 183 MET A CA 1
ATOM 1321 C C . MET A 1 183 ? 11.849 9.401 -12.672 1.00 87.00 183 MET A C 1
ATOM 1323 O O . MET A 1 183 ? 12.704 9.099 -11.832 1.00 87.00 183 MET A O 1
ATOM 1327 N N . ASN A 1 184 ? 12.172 9.702 -13.936 1.00 90.38 184 ASN A N 1
ATOM 1328 C CA . ASN A 1 184 ? 13.548 9.728 -14.440 1.00 90.38 184 ASN A CA 1
ATOM 1329 C C . ASN A 1 184 ? 14.294 11.023 -14.079 1.00 90.38 184 ASN A C 1
ATOM 1331 O O . ASN A 1 184 ? 15.519 11.016 -13.985 1.00 90.38 184 ASN A O 1
ATOM 1335 N N . GLY A 1 185 ? 13.576 12.125 -13.840 1.00 93.12 185 GLY A N 1
ATOM 1336 C CA . GLY A 1 185 ? 14.168 13.372 -13.361 1.00 93.12 185 GLY A CA 1
ATOM 1337 C C . GLY A 1 185 ? 14.453 13.329 -11.852 1.00 93.12 185 GLY A C 1
ATOM 1338 O O . GLY A 1 185 ? 13.598 12.873 -11.090 1.00 93.12 185 GLY A O 1
ATOM 1339 N N . PRO A 1 186 ? 15.599 13.847 -11.370 1.00 92.62 186 PRO A N 1
ATOM 1340 C CA . PRO A 1 186 ? 15.895 13.871 -9.935 1.00 92.62 186 PRO A CA 1
ATOM 1341 C C . PRO A 1 186 ? 14.875 14.713 -9.155 1.00 92.62 186 PRO A C 1
ATOM 1343 O O . PRO A 1 186 ? 14.454 14.327 -8.067 1.00 92.62 186 PRO A O 1
ATOM 1346 N N . LEU A 1 187 ? 14.422 15.830 -9.738 1.00 94.62 187 LEU A N 1
ATOM 1347 C CA . LEU A 1 187 ? 13.437 16.720 -9.122 1.00 94.62 187 LEU A CA 1
ATOM 1348 C C . LEU A 1 187 ? 12.048 16.078 -9.037 1.00 94.62 187 LEU A C 1
ATOM 1350 O O . LEU A 1 187 ? 11.409 16.114 -7.989 1.00 94.62 187 LEU A O 1
ATOM 1354 N N . THR A 1 188 ? 11.577 15.482 -10.132 1.00 93.88 188 THR A N 1
ATOM 1355 C CA . THR A 1 188 ? 10.257 14.847 -10.177 1.00 93.88 188 THR A CA 1
ATOM 1356 C C . THR A 1 188 ? 10.216 13.593 -9.310 1.00 93.88 188 THR A C 1
ATOM 1358 O O . THR A 1 188 ? 9.253 13.403 -8.570 1.00 93.88 188 THR A O 1
ATOM 1361 N N . ARG A 1 189 ? 11.297 12.801 -9.288 1.00 91.62 189 ARG A N 1
ATOM 1362 C CA . ARG A 1 189 ? 11.468 11.707 -8.326 1.00 91.62 189 ARG A CA 1
ATOM 1363 C C . ARG A 1 189 ? 11.379 12.207 -6.888 1.00 91.62 189 ARG A C 1
ATOM 1365 O O . ARG A 1 189 ? 10.628 11.638 -6.103 1.00 91.62 189 ARG A O 1
ATOM 1372 N N . ALA A 1 190 ? 12.126 13.255 -6.537 1.00 93.88 190 ALA A N 1
ATOM 1373 C CA . ALA A 1 190 ? 12.091 13.815 -5.190 1.00 93.88 190 ALA A CA 1
ATOM 1374 C C . ALA A 1 190 ? 10.680 14.276 -4.807 1.00 93.88 190 ALA A C 1
ATOM 1376 O O . ALA A 1 190 ? 10.214 13.956 -3.717 1.00 93.88 190 ALA A O 1
ATOM 1377 N N . ALA A 1 191 ? 9.968 14.945 -5.718 1.00 94.75 191 ALA A N 1
ATOM 1378 C CA . ALA A 1 191 ? 8.588 15.359 -5.493 1.00 94.75 191 ALA A CA 1
ATOM 1379 C C . ALA A 1 191 ? 7.662 14.160 -5.224 1.00 94.75 191 ALA A C 1
ATOM 1381 O O . ALA A 1 191 ? 6.921 14.172 -4.242 1.00 94.75 191 ALA A O 1
ATOM 1382 N N . VAL A 1 192 ? 7.738 13.104 -6.039 1.00 91.75 192 VAL A N 1
ATOM 1383 C CA . VAL A 1 192 ? 6.918 11.894 -5.859 1.00 91.75 192 VAL A CA 1
ATOM 1384 C C . VAL A 1 192 ? 7.242 11.190 -4.542 1.00 91.75 192 VAL A C 1
ATOM 1386 O O . VAL A 1 192 ? 6.323 10.843 -3.804 1.00 91.75 192 VAL A O 1
ATOM 1389 N N . VAL A 1 193 ? 8.525 11.023 -4.207 1.00 92.75 193 VAL A N 1
ATOM 1390 C CA . VAL A 1 193 ? 8.957 10.402 -2.943 1.00 92.75 193 VAL A CA 1
ATOM 1391 C C . VAL A 1 193 ? 8.461 11.210 -1.743 1.00 92.75 193 VAL A C 1
ATOM 1393 O O . VAL A 1 193 ? 7.915 10.632 -0.807 1.00 92.75 193 VAL A O 1
ATOM 1396 N N . VAL A 1 194 ? 8.582 12.541 -1.772 1.00 94.06 194 VAL A N 1
ATOM 1397 C CA . VAL A 1 194 ? 8.083 13.416 -0.699 1.00 94.06 194 VAL A CA 1
ATOM 1398 C C . VAL A 1 194 ? 6.573 13.275 -0.542 1.00 94.06 194 VAL A C 1
ATOM 1400 O O . VAL A 1 194 ? 6.101 13.057 0.572 1.00 94.06 194 VAL A O 1
ATOM 1403 N N . VAL A 1 195 ? 5.810 13.349 -1.636 1.00 94.75 195 VAL A N 1
ATOM 1404 C CA . VAL A 1 195 ? 4.350 13.181 -1.596 1.00 94.75 195 VAL A CA 1
ATOM 1405 C C . VAL A 1 195 ? 3.980 11.808 -1.036 1.00 94.75 195 VAL A C 1
ATOM 1407 O O . VAL A 1 195 ? 3.143 11.721 -0.140 1.00 94.75 195 VAL A O 1
ATOM 1410 N N . TRP A 1 196 ? 4.638 10.743 -1.496 1.00 92.69 196 TRP A N 1
ATOM 1411 C CA . TRP A 1 196 ? 4.396 9.378 -1.030 1.00 92.69 196 TRP A CA 1
ATOM 1412 C C . TRP A 1 196 ? 4.656 9.216 0.475 1.00 92.69 196 TRP A C 1
ATOM 1414 O O . TRP A 1 196 ? 3.804 8.693 1.196 1.00 92.69 196 TRP A O 1
ATOM 1424 N N . LEU A 1 197 ? 5.784 9.728 0.975 1.00 91.38 197 LEU A N 1
ATOM 1425 C CA . LEU A 1 197 ? 6.130 9.671 2.399 1.00 91.38 197 LEU A CA 1
ATOM 1426 C C . LEU A 1 197 ? 5.184 10.515 3.260 1.00 91.38 197 LEU A C 1
ATOM 1428 O O . LEU A 1 197 ? 4.818 10.089 4.355 1.00 91.38 197 LEU A O 1
ATOM 1432 N N . LEU A 1 198 ? 4.760 11.690 2.781 1.00 91.88 198 LEU A N 1
ATOM 1433 C CA . LEU A 1 198 ? 3.790 12.537 3.481 1.00 91.88 198 LEU A CA 1
ATOM 1434 C C . LEU A 1 198 ? 2.428 11.851 3.594 1.00 91.88 198 LEU A C 1
ATOM 1436 O O . LEU A 1 198 ? 1.845 11.833 4.676 1.00 91.88 198 LEU A O 1
ATOM 1440 N N . VAL A 1 199 ? 1.950 11.236 2.510 1.00 91.00 199 VAL A N 1
ATOM 1441 C CA . VAL A 1 199 ? 0.708 10.454 2.521 1.00 91.00 199 VAL A CA 1
ATOM 1442 C C . VAL A 1 199 ? 0.825 9.285 3.501 1.00 91.00 199 VAL A C 1
ATOM 1444 O O . VAL A 1 199 ? -0.042 9.124 4.359 1.00 91.00 199 VAL A O 1
ATOM 1447 N N . GLY A 1 200 ? 1.915 8.513 3.449 1.00 86.94 200 GLY A N 1
ATOM 1448 C CA . GLY A 1 200 ? 2.151 7.403 4.379 1.00 86.94 200 GLY A CA 1
ATOM 1449 C C . GLY A 1 200 ? 2.208 7.849 5.845 1.00 86.94 200 GLY A C 1
ATOM 1450 O O . GLY A 1 200 ? 1.623 7.203 6.722 1.00 86.94 200 GLY A O 1
ATOM 1451 N N . ARG A 1 201 ? 2.846 8.992 6.119 1.00 89.94 201 ARG A N 1
ATOM 1452 C CA . ARG A 1 201 ? 2.901 9.598 7.454 1.00 89.94 201 ARG A CA 1
ATOM 1453 C C . ARG A 1 201 ? 1.516 9.989 7.956 1.00 89.94 201 ARG A C 1
ATOM 1455 O O . ARG A 1 201 ? 1.173 9.624 9.078 1.00 89.94 201 ARG A O 1
ATOM 1462 N N . GLU A 1 202 ? 0.726 10.712 7.164 1.00 88.19 202 GLU A N 1
ATOM 1463 C CA . GLU A 1 202 ? -0.607 11.148 7.596 1.00 88.19 202 GLU A CA 1
ATOM 1464 C C . GLU A 1 202 ? -1.554 9.961 7.788 1.00 88.19 202 GLU A C 1
ATOM 1466 O O . GLU A 1 202 ? -2.285 9.932 8.774 1.00 88.19 202 GLU A O 1
ATOM 1471 N N . LEU A 1 203 ? -1.489 8.930 6.939 1.00 81.25 203 LEU A N 1
ATOM 1472 C CA . LEU A 1 203 ? -2.252 7.694 7.147 1.00 81.25 203 LEU A CA 1
ATOM 1473 C C . LEU A 1 203 ? -1.882 7.013 8.474 1.00 81.25 203 LEU A C 1
ATOM 1475 O O . LEU A 1 203 ? -2.765 6.632 9.243 1.00 81.25 203 LEU A O 1
ATOM 1479 N N . THR A 1 204 ? -0.587 6.926 8.782 1.00 81.38 204 THR A N 1
ATOM 1480 C CA . THR A 1 204 ? -0.096 6.350 10.046 1.00 81.38 204 THR A CA 1
ATOM 1481 C C . THR A 1 204 ? -0.548 7.183 11.249 1.00 81.38 204 THR A C 1
ATOM 1483 O O . THR A 1 204 ? -1.040 6.652 12.244 1.00 81.38 204 THR A O 1
ATOM 1486 N N . ARG A 1 205 ? -0.462 8.512 11.146 1.00 83.31 205 ARG A N 1
ATOM 1487 C CA . ARG A 1 205 ? -0.906 9.445 12.186 1.00 83.31 205 ARG A CA 1
ATOM 1488 C C . ARG A 1 205 ? -2.412 9.361 12.427 1.00 83.31 205 ARG A C 1
ATOM 1490 O O . ARG A 1 205 ? -2.849 9.328 13.577 1.00 83.31 205 ARG A O 1
ATOM 1497 N N . LEU A 1 206 ? -3.213 9.295 11.365 1.00 77.88 206 LEU A N 1
ATOM 1498 C CA . LEU A 1 206 ? -4.663 9.117 11.454 1.00 77.88 206 LEU A CA 1
ATOM 1499 C C . LEU A 1 206 ? -5.019 7.793 12.137 1.00 77.88 206 LEU A C 1
ATOM 1501 O O . LEU A 1 206 ? -5.913 7.764 12.991 1.00 77.88 206 LEU A O 1
ATOM 1505 N N . ALA A 1 207 ? -4.283 6.719 11.839 1.00 74.88 207 ALA A N 1
ATOM 1506 C CA . ALA A 1 207 ? -4.437 5.442 12.529 1.00 74.88 207 ALA A CA 1
ATOM 1507 C C . ALA A 1 207 ? -4.144 5.572 14.039 1.00 74.88 207 ALA A C 1
ATOM 1509 O O . ALA A 1 207 ? -4.915 5.083 14.870 1.00 74.88 207 ALA A O 1
ATOM 1510 N N . TRP A 1 208 ? -3.097 6.308 14.424 1.00 74.56 208 TRP A N 1
ATOM 1511 C CA . TRP A 1 208 ? -2.751 6.538 15.833 1.00 74.56 208 TRP A CA 1
ATOM 1512 C C . TRP A 1 208 ? -3.783 7.381 16.590 1.00 74.56 208 TRP A C 1
ATOM 1514 O O . TRP A 1 208 ? -4.146 7.050 17.725 1.00 74.56 208 TRP A O 1
ATOM 1524 N N . LEU A 1 209 ? -4.287 8.453 15.974 1.00 74.38 209 LEU A N 1
ATOM 1525 C CA . LEU A 1 209 ? -5.306 9.320 16.576 1.00 74.38 209 LEU A CA 1
ATOM 1526 C C . LEU A 1 209 ? -6.617 8.565 16.815 1.00 74.38 209 LEU A C 1
ATOM 1528 O O . LEU A 1 209 ? -7.235 8.714 17.872 1.00 74.38 209 LEU A O 1
ATOM 1532 N N . SER A 1 210 ? -6.997 7.696 15.879 1.00 68.56 210 SER A N 1
ATOM 1533 C CA . SER A 1 210 ? -8.194 6.855 15.986 1.00 68.56 210 SER A CA 1
ATOM 1534 C C . SER A 1 210 ? -8.114 5.883 17.171 1.00 68.56 210 SER A C 1
ATOM 1536 O O . SER A 1 210 ? -9.109 5.631 17.849 1.00 68.56 210 SER A O 1
ATOM 1538 N N . GLY A 1 211 ? -6.914 5.389 17.493 1.00 66.06 211 GLY A N 1
ATOM 1539 C CA . GLY A 1 211 ? -6.682 4.497 18.631 1.00 66.06 211 GLY A CA 1
ATOM 1540 C C . GLY A 1 211 ? -6.698 5.173 20.008 1.00 66.06 211 GLY A C 1
ATOM 1541 O O . GLY A 1 211 ? -6.776 4.473 21.018 1.00 66.06 211 GLY A O 1
ATOM 1542 N N . SER A 1 212 ? -6.596 6.504 20.085 1.00 67.06 212 SER A N 1
ATOM 1543 C CA . SER A 1 212 ? -6.546 7.253 21.357 1.00 67.06 212 SER A CA 1
ATOM 1544 C C . SER A 1 212 ? -7.925 7.624 21.901 1.00 67.06 212 SER A C 1
ATOM 1546 O O . SER A 1 212 ? -8.068 7.894 23.091 1.00 67.06 212 SER A O 1
ATOM 1548 N N . ARG A 1 213 ? -8.967 7.564 21.064 1.00 69.38 213 ARG A N 1
ATOM 1549 C CA . ARG A 1 213 ? -10.359 7.636 21.515 1.00 69.38 213 ARG A CA 1
ATOM 1550 C C . ARG A 1 213 ? -10.742 6.262 22.075 1.00 69.38 213 ARG A C 1
ATOM 1552 O O . ARG A 1 213 ? -11.139 5.345 21.351 1.00 69.38 213 ARG A O 1
ATOM 1559 N N . GLY A 1 214 ? -10.482 6.057 23.362 1.00 68.25 214 GLY A N 1
ATOM 1560 C CA . GLY A 1 214 ? -11.067 4.942 24.105 1.00 68.25 214 GLY A CA 1
ATOM 1561 C C . GLY A 1 214 ? -12.593 5.082 24.158 1.00 68.25 214 GLY A C 1
ATOM 1562 O O . GLY A 1 214 ? -13.085 6.208 24.047 1.00 68.25 214 GLY A O 1
ATOM 1563 N N . PRO A 1 215 ? -13.350 3.981 24.319 1.00 66.44 215 PRO A N 1
ATOM 1564 C CA . PRO A 1 215 ? -14.760 4.090 24.672 1.00 66.44 215 PRO A CA 1
ATOM 1565 C C . PRO A 1 215 ? -14.865 4.973 25.918 1.00 66.44 215 PRO A C 1
ATOM 1567 O O . PRO A 1 215 ? -14.146 4.750 26.897 1.00 66.44 215 PRO A O 1
ATOM 1570 N N . ALA A 1 216 ? -15.702 6.012 25.850 1.00 65.56 216 ALA A N 1
ATOM 1571 C CA . ALA A 1 216 ? -15.959 6.860 27.004 1.00 65.56 216 ALA A CA 1
ATOM 1572 C C . ALA A 1 216 ? -16.347 5.944 28.177 1.00 65.56 216 ALA A C 1
ATOM 1574 O O . ALA A 1 216 ? -17.168 5.046 27.969 1.00 65.56 216 ALA A O 1
ATOM 1575 N N . PRO A 1 217 ? -15.737 6.094 29.368 1.00 74.38 217 PRO A N 1
ATOM 1576 C CA . PRO A 1 217 ? -16.019 5.218 30.495 1.00 74.38 217 PRO A CA 1
ATOM 1577 C C . PRO A 1 217 ? -17.526 5.217 30.742 1.00 74.38 217 PRO A C 1
ATOM 1579 O O . PRO A 1 217 ? -18.110 6.245 31.091 1.00 74.38 217 PRO A O 1
ATOM 1582 N N . ALA A 1 218 ? -18.152 4.067 30.485 1.00 71.69 218 ALA A N 1
ATOM 1583 C CA . ALA A 1 218 ? -19.574 3.874 30.676 1.00 71.69 218 ALA A CA 1
ATOM 1584 C C . ALA A 1 218 ? -19.869 4.099 32.161 1.00 71.69 218 ALA A C 1
ATOM 1586 O O . ALA A 1 218 ? -19.488 3.293 33.005 1.00 71.69 218 ALA A O 1
ATOM 1587 N N . GLY A 1 219 ? -20.495 5.228 32.482 1.00 66.56 219 GLY A N 1
ATOM 1588 C CA . GLY A 1 219 ? -20.933 5.514 33.841 1.00 66.56 219 GLY A CA 1
ATOM 1589 C C . GLY A 1 219 ? -19.987 6.377 34.668 1.00 66.56 219 GLY A C 1
ATOM 1590 O O . GLY A 1 219 ? -19.688 6.036 35.808 1.00 66.56 219 GLY A O 1
ATOM 1591 N N . ARG A 1 220 ? -19.645 7.578 34.190 1.00 58.09 220 ARG A N 1
ATOM 1592 C CA . ARG A 1 220 ? -19.798 8.698 35.127 1.00 58.09 220 ARG A CA 1
ATOM 1593 C C . ARG A 1 220 ? -21.280 9.063 35.131 1.00 58.09 220 ARG A C 1
ATOM 1595 O O . ARG A 1 220 ? -21.737 9.604 34.124 1.00 58.09 220 ARG A O 1
ATOM 1602 N N . PRO A 1 221 ? -22.044 8.722 36.188 1.00 67.50 221 PRO A N 1
ATOM 1603 C CA . PRO A 1 221 ? -23.339 9.347 36.381 1.00 67.50 221 PRO A 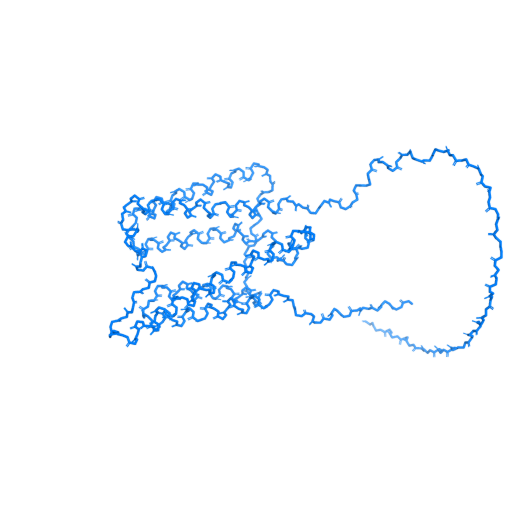CA 1
ATOM 1604 C C . PRO A 1 221 ? -23.103 10.853 36.307 1.00 67.50 221 PRO A C 1
ATOM 1606 O O . PRO A 1 221 ? -22.203 11.372 36.974 1.00 67.50 221 PRO A O 1
ATOM 1609 N N . GLY A 1 222 ? -23.815 11.521 35.402 1.00 68.62 222 GLY A N 1
ATOM 1610 C CA . GLY A 1 222 ? -23.723 12.967 35.285 1.00 68.62 222 GLY A CA 1
ATOM 1611 C C . GLY A 1 222 ? -23.999 13.603 36.654 1.00 68.62 222 GLY A C 1
ATOM 1612 O O . GLY A 1 222 ? -24.834 13.081 37.400 1.00 68.62 222 GLY A O 1
ATOM 1613 N N . PRO A 1 223 ? -23.318 14.706 37.004 1.00 66.56 223 PRO A N 1
ATOM 1614 C CA . PRO A 1 223 ? -23.585 15.441 38.242 1.00 66.56 223 PRO A CA 1
ATOM 1615 C C . PRO A 1 223 ? -25.032 15.963 38.338 1.00 66.56 223 PRO A C 1
ATOM 1617 O O . PRO A 1 223 ? -25.464 16.339 39.420 1.00 66.56 223 PRO A O 1
ATOM 1620 N N . ASP A 1 224 ? -25.810 15.884 37.255 1.00 63.09 224 ASP A N 1
ATOM 1621 C CA . ASP A 1 224 ? -27.213 16.309 37.187 1.00 63.09 224 ASP A CA 1
ATOM 1622 C C . ASP A 1 224 ? -28.208 15.307 37.820 1.00 63.09 224 ASP A C 1
ATOM 1624 O O . ASP A 1 224 ? -29.422 15.482 37.731 1.00 63.09 224 ASP A O 1
ATOM 1628 N N . GLY A 1 225 ? -27.714 14.238 38.460 1.00 56.44 225 GLY A N 1
ATOM 1629 C CA . GLY A 1 225 ? -28.533 13.300 39.240 1.00 56.44 225 GLY A CA 1
ATOM 1630 C C . GLY A 1 225 ? -28.838 13.749 40.676 1.00 56.44 225 GLY A C 1
ATOM 1631 O O . GLY A 1 225 ? -29.634 13.096 41.351 1.00 56.44 225 GLY A O 1
ATOM 1632 N N . ALA A 1 226 ? -28.223 14.835 41.153 1.00 57.81 226 ALA A N 1
ATOM 1633 C CA . ALA A 1 226 ? -28.566 15.464 42.423 1.00 57.81 226 ALA A CA 1
ATOM 1634 C C . ALA A 1 226 ? -29.434 16.704 42.148 1.00 57.81 226 ALA A C 1
ATOM 1636 O O . ALA A 1 226 ? -29.040 17.571 41.380 1.00 57.81 226 ALA A O 1
ATOM 1637 N N . ASP A 1 227 ? -30.603 16.772 42.785 1.00 55.69 227 ASP A N 1
ATOM 1638 C CA . ASP A 1 227 ? -31.499 17.941 42.857 1.00 55.69 227 ASP A CA 1
ATOM 1639 C C . ASP A 1 227 ? -32.533 18.166 41.737 1.00 55.69 227 ASP A C 1
ATOM 1641 O O . ASP A 1 227 ? -32.764 19.284 41.283 1.00 55.69 227 ASP A O 1
ATOM 1645 N N . SER A 1 228 ? -33.310 17.129 41.400 1.00 58.19 228 SER A N 1
ATOM 1646 C CA . SER A 1 228 ? -34.693 17.337 40.910 1.00 58.19 228 SER A CA 1
ATOM 1647 C C . SER A 1 228 ? -35.778 16.697 41.787 1.00 58.19 228 SER A C 1
ATOM 1649 O O . SER A 1 228 ? -36.936 16.580 41.389 1.00 58.19 228 SER A O 1
ATOM 1651 N N . SER A 1 229 ? -35.457 16.369 43.041 1.00 58.81 229 SER A N 1
ATOM 1652 C CA . SER A 1 229 ? -36.451 16.111 44.090 1.00 58.81 229 SER A CA 1
ATOM 1653 C C . SER A 1 229 ? -36.923 17.434 44.709 1.00 58.81 229 SER A C 1
ATOM 1655 O O . SER A 1 229 ? -36.626 17.743 45.859 1.00 58.81 229 SER A O 1
ATOM 1657 N N . GLY A 1 230 ? -37.640 18.234 43.916 1.00 55.38 230 GLY A N 1
ATOM 1658 C CA . GLY A 1 230 ? -38.158 19.548 44.298 1.00 55.38 230 GLY A CA 1
ATOM 1659 C C . GLY A 1 230 ? -39.532 19.831 43.691 1.00 55.38 230 GLY A C 1
ATOM 1660 O O . GLY A 1 230 ? -39.638 20.399 42.612 1.00 55.38 230 GLY A O 1
ATOM 1661 N N . THR A 1 231 ? -40.576 19.408 44.411 1.00 62.16 231 THR A N 1
ATOM 1662 C CA . THR A 1 231 ? -41.860 20.120 44.582 1.00 62.16 231 THR A CA 1
ATOM 1663 C C . THR A 1 231 ? -42.561 20.723 43.348 1.00 62.16 231 THR A C 1
ATOM 1665 O O . THR A 1 231 ? -42.369 21.884 43.005 1.00 62.16 231 THR A O 1
ATOM 1668 N N . ARG A 1 232 ? -43.5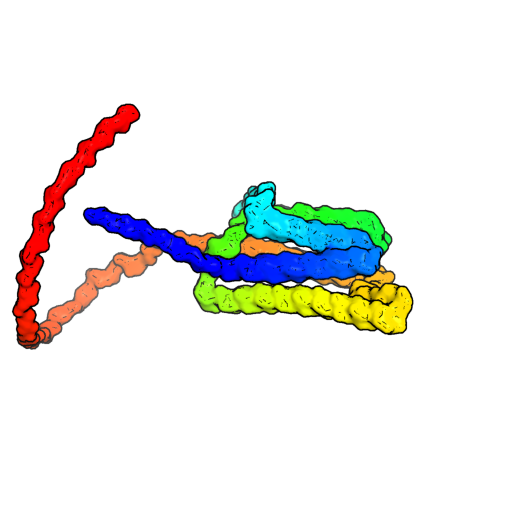53 19.999 42.807 1.00 53.03 232 ARG A N 1
ATOM 1669 C CA . ARG A 1 232 ? -44.838 20.540 42.292 1.00 53.03 232 ARG A CA 1
ATOM 1670 C C . ARG A 1 232 ? -45.822 19.372 42.171 1.00 53.03 232 ARG A C 1
ATOM 1672 O O . ARG A 1 232 ? -45.618 18.456 41.393 1.00 53.03 232 ARG A O 1
ATOM 1679 N N . SER A 1 233 ? -46.740 19.235 43.120 1.00 51.50 233 SER A N 1
ATOM 1680 C CA . SER A 1 233 ? -48.049 19.904 43.150 1.00 51.50 233 SER A CA 1
ATOM 1681 C C . SER A 1 233 ? -49.140 18.983 42.606 1.00 51.50 233 SER A C 1
ATOM 1683 O O . SER A 1 233 ? -49.367 18.894 41.407 1.00 51.50 233 SER A O 1
ATOM 1685 N N . SER A 1 234 ? -49.787 18.319 43.561 1.00 58.91 234 SER A N 1
ATOM 1686 C CA . SER A 1 234 ? -51.222 18.035 43.664 1.00 58.91 234 SER A CA 1
ATOM 1687 C C . SER A 1 234 ? -52.142 18.552 42.540 1.00 58.91 234 SER A C 1
ATOM 1689 O O . SER A 1 234 ? -52.120 19.734 42.199 1.00 58.91 234 SER A O 1
ATOM 1691 N N . GLY A 1 235 ? -53.017 17.659 42.065 1.00 50.09 235 GLY A N 1
ATOM 1692 C CA . GLY A 1 235 ? -54.143 17.915 41.157 1.00 50.09 235 GLY A CA 1
ATOM 1693 C C . GLY A 1 235 ? -54.359 16.694 40.259 1.00 50.09 235 GLY A C 1
ATOM 1694 O O . GLY A 1 235 ? -53.744 16.583 39.212 1.00 50.09 235 GLY A O 1
ATOM 1695 N N . GLY A 1 236 ? -55.058 15.643 40.689 1.00 56.47 236 GLY A N 1
ATOM 1696 C CA . GLY A 1 236 ? -56.517 15.646 40.804 1.00 56.47 236 GLY A CA 1
ATOM 1697 C C . GLY A 1 236 ? -57.126 15.289 39.442 1.00 56.47 236 GLY A C 1
ATOM 1698 O O . GLY A 1 236 ? -57.274 16.159 38.596 1.00 56.47 236 GLY A O 1
ATOM 1699 N N . GLY A 1 237 ? -57.447 14.012 39.206 1.00 49.31 237 GLY A N 1
ATOM 1700 C CA . GLY A 1 237 ? -57.926 13.568 37.890 1.00 49.31 237 GLY A CA 1
ATOM 1701 C C . GLY A 1 237 ? -58.311 12.095 37.831 1.00 49.31 237 GLY A C 1
ATOM 1702 O O . GLY A 1 237 ? -57.656 11.282 37.196 1.00 49.31 237 GLY A O 1
ATOM 1703 N N . GLN A 1 238 ? -59.374 11.767 38.549 1.00 57.03 238 GLN A N 1
ATOM 1704 C CA . GLN A 1 238 ? -60.011 10.464 38.684 1.00 57.03 238 GLN A CA 1
ATOM 1705 C C . GLN A 1 238 ? -60.800 10.056 37.424 1.00 57.03 238 GLN A C 1
ATOM 1707 O O . GLN A 1 238 ? -61.595 10.854 36.938 1.00 57.03 238 GLN A O 1
ATOM 1712 N N . ARG A 1 239 ? -60.607 8.814 36.942 1.00 51.72 239 ARG A N 1
ATOM 1713 C CA . ARG A 1 239 ? -61.501 7.949 36.111 1.00 51.72 239 ARG A CA 1
ATOM 1714 C C . ARG A 1 239 ? -60.679 6.688 35.780 1.00 51.72 239 ARG A C 1
ATOM 1716 O O . ARG A 1 239 ? -59.700 6.803 35.064 1.00 51.72 239 ARG A O 1
ATOM 1723 N N . ARG A 1 240 ? -60.813 5.509 36.404 1.00 56.81 240 ARG A N 1
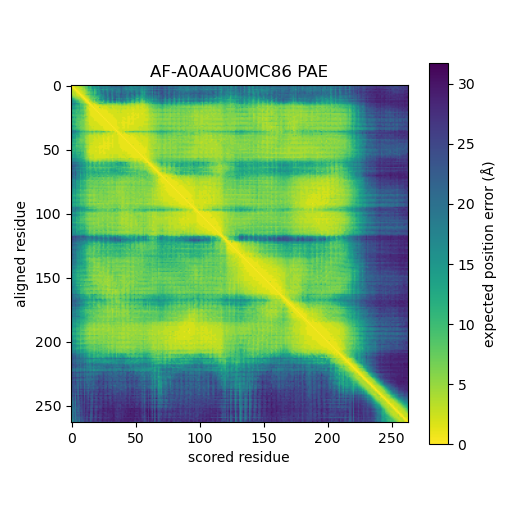ATOM 1724 C CA . ARG A 1 240 ? -61.942 4.590 36.685 1.00 56.81 240 ARG A CA 1
ATOM 1725 C C . ARG A 1 240 ? -62.756 4.193 35.444 1.00 56.81 240 ARG A C 1
ATOM 1727 O O . ARG A 1 240 ? -63.169 5.065 34.687 1.00 56.81 240 ARG A O 1
ATOM 1734 N N . SER A 1 241 ? -63.042 2.889 35.378 1.00 52.09 241 SER A N 1
ATOM 1735 C CA . SER A 1 241 ? -63.687 2.053 34.345 1.00 52.09 241 SER A CA 1
ATOM 1736 C C . SER A 1 241 ? -62.720 1.437 33.323 1.00 52.09 241 SER A C 1
ATOM 1738 O O . SER A 1 241 ? -61.874 2.143 32.797 1.00 52.09 241 SER A O 1
ATOM 1740 N N . ASP A 1 242 ? -62.747 0.150 32.975 1.00 50.38 242 ASP A N 1
ATOM 1741 C CA . ASP A 1 242 ? -63.459 -1.039 33.466 1.00 50.38 242 ASP A CA 1
ATOM 1742 C C . ASP A 1 242 ? -62.892 -2.270 32.710 1.00 50.38 242 ASP A C 1
ATOM 1744 O O . ASP A 1 242 ? -62.593 -2.153 31.524 1.00 50.38 242 ASP A O 1
ATOM 1748 N N . ARG A 1 243 ? -62.908 -3.449 33.368 1.00 54.38 243 ARG A N 1
ATOM 1749 C CA . ARG A 1 243 ? -63.042 -4.823 32.795 1.00 54.38 243 ARG A CA 1
ATOM 1750 C C . ARG A 1 243 ? -61.850 -5.531 32.087 1.00 54.38 243 ARG A C 1
ATOM 1752 O O . ARG A 1 243 ? -61.052 -4.877 31.432 1.00 54.38 243 ARG A O 1
ATOM 1759 N N . PRO A 1 244 ? -61.856 -6.889 32.012 1.00 56.81 244 PRO A N 1
ATOM 1760 C CA . PRO A 1 244 ? -61.999 -7.871 33.101 1.00 56.81 244 PRO A CA 1
ATOM 1761 C C . PRO A 1 244 ? -60.972 -9.031 33.050 1.00 56.81 244 PRO A C 1
ATOM 1763 O O . PRO A 1 244 ? -60.327 -9.296 32.038 1.00 56.81 244 PRO A O 1
ATOM 1766 N N . ASP A 1 245 ? -60.924 -9.760 34.166 1.00 60.28 245 ASP A N 1
ATOM 1767 C CA . ASP A 1 245 ? -60.304 -11.072 34.373 1.00 60.28 245 ASP A CA 1
ATOM 1768 C C . ASP A 1 245 ? -60.773 -12.168 33.398 1.00 60.28 245 ASP A C 1
ATOM 1770 O O . ASP A 1 245 ? -61.950 -12.232 33.030 1.00 60.28 245 ASP A O 1
ATOM 1774 N N . GLY A 1 246 ? -59.876 -13.111 33.079 1.00 45.38 246 GLY A N 1
ATOM 1775 C CA . GLY A 1 246 ? -60.247 -14.384 32.455 1.00 45.38 246 GLY A CA 1
ATOM 1776 C C . GLY A 1 246 ? -59.101 -15.391 32.258 1.00 45.38 246 GLY A C 1
ATOM 1777 O O . GLY A 1 246 ? -58.306 -15.233 31.340 1.00 45.38 246 GLY A O 1
ATOM 1778 N N . GLY A 1 247 ? -59.111 -16.467 33.064 1.00 47.81 247 GLY A N 1
ATOM 1779 C CA . GLY A 1 247 ? -58.530 -17.800 32.781 1.00 47.81 247 GLY A CA 1
ATOM 1780 C C . GLY A 1 247 ? -57.074 -17.993 33.223 1.00 47.81 247 GLY A C 1
ATOM 1781 O O . GLY A 1 247 ? -56.161 -17.526 32.558 1.00 47.81 247 GLY A O 1
ATOM 1782 N N . VAL A 1 248 ? -56.757 -18.581 34.383 1.00 54.25 248 VAL A N 1
ATOM 1783 C CA . VAL A 1 248 ? -56.921 -19.997 34.799 1.00 54.25 248 VAL A CA 1
ATOM 1784 C C . VAL A 1 248 ? -56.444 -20.990 33.734 1.00 54.25 248 VAL A C 1
ATOM 1786 O O . VAL A 1 248 ? -57.131 -21.254 32.754 1.00 54.25 248 VAL A O 1
ATOM 1789 N N . GLY A 1 249 ? -55.266 -21.564 33.986 1.00 52.00 249 GLY A N 1
ATOM 1790 C CA . GLY A 1 249 ? -54.647 -22.641 33.218 1.00 52.00 249 GLY A CA 1
ATOM 1791 C C . GLY A 1 249 ? -53.637 -23.392 34.083 1.00 52.00 249 GLY A C 1
ATOM 1792 O O . GLY A 1 249 ? -52.431 -23.276 33.893 1.00 52.00 249 GLY A O 1
ATOM 1793 N N . GLU A 1 250 ? -54.159 -24.101 35.084 1.00 51.50 250 GLU A N 1
ATOM 1794 C CA . GLU A 1 250 ? -53.491 -25.176 35.821 1.00 51.50 250 GLU A CA 1
ATOM 1795 C C . GLU A 1 250 ? -53.073 -26.310 34.874 1.00 51.50 250 GLU A C 1
ATOM 1797 O O . GLU A 1 250 ? -53.842 -26.707 34.000 1.00 51.50 250 GLU A O 1
ATOM 1802 N N . GLY A 1 251 ? -51.909 -26.916 35.123 1.00 46.62 251 GLY A N 1
ATOM 1803 C CA . GLY A 1 251 ? -51.651 -28.290 34.693 1.00 46.62 251 GLY A CA 1
ATOM 1804 C C . GLY A 1 251 ? -50.215 -28.572 34.275 1.00 46.62 251 GLY A C 1
ATOM 1805 O O . GLY A 1 251 ? -49.771 -28.137 33.220 1.00 46.62 251 GLY A O 1
ATOM 1806 N N . GLY A 1 252 ? -49.518 -29.404 35.056 1.00 53.44 252 GLY A N 1
ATOM 1807 C CA . GLY A 1 252 ? -48.402 -30.182 34.513 1.00 53.44 252 GLY A CA 1
ATOM 1808 C C . GLY A 1 252 ? -47.247 -30.458 35.461 1.00 53.44 252 GLY A C 1
ATOM 1809 O O . GLY A 1 252 ? -46.152 -29.941 35.272 1.00 53.44 252 GLY A O 1
ATOM 1810 N N . ARG A 1 253 ? -47.468 -31.342 36.440 1.00 57.25 253 ARG A N 1
ATOM 1811 C CA . ARG A 1 253 ? -46.398 -32.092 37.114 1.00 57.25 253 ARG A CA 1
ATOM 1812 C C . ARG A 1 253 ? -45.503 -32.782 36.074 1.00 57.25 253 ARG A C 1
ATOM 1814 O O . ARG A 1 253 ? -46.027 -33.506 35.232 1.00 57.25 253 ARG A O 1
ATOM 1821 N N . ARG A 1 254 ? -44.179 -32.698 36.230 1.00 57.78 254 ARG A N 1
ATOM 1822 C CA . ARG A 1 254 ? -43.298 -33.862 36.039 1.00 57.78 254 ARG A CA 1
ATOM 1823 C C . ARG A 1 254 ? -42.001 -33.713 36.831 1.00 57.78 254 ARG A C 1
ATOM 1825 O O . ARG A 1 254 ? -41.133 -32.902 36.537 1.00 57.78 254 ARG A O 1
ATOM 1832 N N . GLN A 1 255 ? -41.995 -34.510 37.883 1.00 56.81 255 GLN A N 1
ATOM 1833 C CA . GLN A 1 255 ? -40.885 -35.093 38.611 1.00 56.81 255 GLN A CA 1
ATOM 1834 C C . GLN A 1 255 ? -40.012 -35.880 37.617 1.00 56.81 255 GLN A C 1
ATOM 1836 O O . GLN A 1 255 ? -40.586 -36.616 36.816 1.00 56.81 255 GLN A O 1
ATOM 1841 N N . ASP A 1 256 ? -38.686 -35.722 37.636 1.00 54.53 256 ASP A N 1
ATOM 1842 C CA . ASP A 1 256 ? -37.811 -36.900 37.674 1.00 54.53 256 ASP A CA 1
ATOM 1843 C C . ASP A 1 256 ? -36.359 -36.585 38.050 1.00 54.53 256 ASP A C 1
ATOM 1845 O O . ASP A 1 256 ? -35.823 -35.506 37.793 1.00 54.53 256 ASP A O 1
ATOM 1849 N N . ASP A 1 257 ? -35.791 -37.590 38.700 1.00 60.47 257 ASP A N 1
ATOM 1850 C CA . ASP A 1 257 ? -34.510 -37.709 39.377 1.00 60.47 257 ASP A CA 1
ATOM 1851 C C . ASP A 1 257 ? -33.264 -37.590 38.489 1.00 60.47 257 ASP A C 1
ATOM 1853 O O . ASP A 1 257 ? -33.315 -37.796 37.276 1.00 60.47 257 ASP A O 1
ATOM 1857 N N . SER A 1 258 ? -32.118 -37.364 39.158 1.00 57.41 258 SER A N 1
ATOM 1858 C CA . SER A 1 258 ? -30.797 -38.027 38.974 1.00 57.41 258 SER A CA 1
ATOM 1859 C C . SER A 1 258 ? -29.679 -37.007 39.245 1.00 57.41 258 SER A C 1
ATOM 1861 O O . SER A 1 258 ? -29.338 -36.201 38.388 1.00 57.41 258 SER A O 1
ATOM 1863 N N . ARG A 1 259 ? -29.165 -36.846 40.472 1.00 58.09 259 ARG A N 1
ATOM 1864 C CA . ARG A 1 259 ? -28.158 -37.704 41.133 1.00 58.09 259 ARG A CA 1
ATOM 1865 C C . ARG A 1 259 ? -27.077 -38.205 40.163 1.00 58.09 259 ARG A C 1
ATOM 1867 O O . ARG A 1 259 ? -27.303 -39.131 39.395 1.00 58.09 259 ARG A O 1
ATOM 1874 N N . GLY A 1 260 ? -25.897 -37.594 40.236 1.00 57.56 260 GLY A N 1
ATOM 1875 C CA . GLY A 1 260 ? -24.732 -37.940 39.423 1.00 57.56 260 GLY A CA 1
ATOM 1876 C C . GLY A 1 260 ? -23.449 -37.417 40.054 1.00 57.56 260 GLY A C 1
ATOM 1877 O O . GLY A 1 260 ? -22.814 -36.519 39.521 1.00 57.56 260 GLY A O 1
ATOM 1878 N N . ASP A 1 261 ? -23.140 -37.973 41.220 1.00 64.38 261 ASP A N 1
ATOM 1879 C CA . ASP A 1 261 ? -21.884 -37.863 41.957 1.00 64.38 261 ASP A CA 1
ATOM 1880 C C . ASP A 1 261 ? -20.803 -38.708 41.253 1.00 64.38 261 ASP A C 1
ATOM 1882 O O . ASP A 1 261 ? -21.002 -39.909 41.058 1.00 64.38 261 ASP A O 1
ATOM 1886 N N . ARG A 1 262 ? -19.711 -38.074 40.812 1.00 61.72 262 ARG A N 1
ATOM 1887 C CA . ARG A 1 262 ? -18.386 -38.642 40.472 1.00 61.72 262 ARG A CA 1
ATOM 1888 C C . ARG A 1 262 ? -17.428 -37.451 40.605 1.00 61.72 262 ARG A C 1
ATOM 1890 O O . ARG A 1 262 ? -17.677 -36.431 39.969 1.00 61.72 262 ARG A O 1
ATOM 1897 N N . GLY A 1 263 ? -16.431 -37.443 41.476 1.00 64.44 263 GLY A N 1
ATOM 1898 C CA . GLY A 1 263 ? -15.399 -38.456 41.679 1.00 64.44 263 GLY A CA 1
ATOM 1899 C C . GLY A 1 263 ? -14.075 -37.753 41.415 1.00 64.44 263 GLY A C 1
ATOM 1900 O O . GLY A 1 263 ? -13.967 -37.168 40.315 1.00 64.44 263 GLY A O 1
#

Sequence (263 aa):
MSGHSRRPGAATRPGRVVDIVCLVVLVLIVVSQLIRPSPRDAAIFAGLFAITLLGALGALPLPRIRLPESHRGIVIAESILAAVLIAAGLALVIAPRSGPVDLGVVAALGVVAAPLVWGRRDDLAAALDVVPDGERVPLSRAGLAWAALAATLGLWELGAFLLGFTRTPDPPPAVSDLVDPLMNGPLTRAAVVVVWLLVGRELTRLAWLSGSRGPAPAGRPGPDGADSSGTRSSGGGQRRSDRPDGGVGEGGRRQDDSRGDRG

pLDDT: mean 76.65, std 13.44, range [45.38, 94.75]

Mean predicted aligned error: 12.08 Å

Foldseek 3Di:
DDDPPPDPPPPPDPVVVLLVLLLVLLVLLLVLCVVLVPVPSNVVSVVVSVVSVCVSVVNDPPPQDDQDPDPVSVVVVLVVLVVLLVVLLVQQLPDDPPDVSVVVSVVVCCVVLCNLLPHLCVVVVVLLVLDDPVVSVVVVVVVVVVSVVSSVLSVVQVVQQVVCVVPDPDGGDGVVNVCVVQCPDSVSVSVVSVVVSVVSSVVSVVSVVSSSPDRDPPDPPPPVVPDPPDDDDDDDDDDDDDDDDDDDDDDDDDDDDDDDDDD